Protein AF-A0A662WBW5-F1 (afdb_monomer_lite)

Foldseek 3Di:
DQDDDLVVLLVLDPFPLPCQLVDRGSSRQSVCLLVVVDPLVSRVVLVVCLVPPVSSVVSSVVRCVNSQAPWHWFDFFDRQIDTRDHDPDCVVDHDDHDDAAEAEDELPDDPVVLVVVLVCQLPDWDDDDNDTDHHQYYEYAYPVVDLQSSLVSLLVSVVSRHGYEYADPDLSNVVSNCVRCLVRQHEYDAQEPVCLVSVLVVCVVSVHAHEYEDPDPVRQVVSCVVSVVVVHHYDYHD

pLDDT: mean 91.72, std 5.4, range [60.81, 98.06]

Sequence (238 aa):
MKVKSPLEIYKLLPKTNCKECGYDTCMSFAAHIIDRTAKPEDCKPLVEAAKHDEEARRNLEKLIELTSPEIDEVVIGKELKIGGEEVLHRHELTFFNPTALFFDVSDTMDDKEIDERCSRVVEYRKFYVGRYLTLDGIAVRCTSRNPERFAEVAKKVAGYGKPMILVSLSEECMRAALKAVSDCNPLIYAATPENWRGFLDLALEFKVPVVVRSSDLNTLKSLAATFKSEGVKVVLDP

Secondary structure (DSSP, 8-state):
-----HHHHHHHS------TTSSSSHHHHHHHHHTTSS-GGG-HHHHHHTTT-HHHHHHHHHHHHHHS-SSPEEEETTTEEEE----SSTTTS---SPPP-EEEEETTS-HHHHHHHHHHHHH-EEEETTEEEE--EEEEE--S--HHHHHHHHHHHHTT-S-EEEE-S-HHHHHHHHHHHGGG-PEEEEE-TTTHHHHHHHHHHHT--EEEE-SSHHHHHHHHHHHHHTT--EEEE-

Structure (mmCIF, N/CA/C/O backbone):
data_AF-A0A662WBW5-F1
#
_entry.id   AF-A0A662WBW5-F1
#
loop_
_atom_site.group_PDB
_atom_site.id
_atom_site.type_symbol
_atom_site.label_atom_id
_atom_site.label_alt_id
_atom_site.label_comp_id
_atom_site.label_asym_id
_atom_site.label_entity_id
_atom_site.label_seq_id
_atom_site.pdbx_PDB_ins_code
_atom_site.Cartn_x
_atom_site.Cartn_y
_atom_site.Cartn_z
_atom_site.occupancy
_atom_site.B_iso_or_equiv
_atom_site.auth_seq_id
_atom_site.auth_comp_id
_atom_site.auth_asym_id
_atom_site.auth_atom_id
_atom_site.pdbx_PDB_model_num
ATOM 1 N N . MET A 1 1 ? -0.971 -0.354 18.202 1.00 60.81 1 MET A N 1
ATOM 2 C CA . MET A 1 1 ? -2.018 0.245 19.033 1.00 60.81 1 MET A CA 1
ATOM 3 C C . MET A 1 1 ? -1.410 0.646 20.352 1.00 60.81 1 MET A C 1
ATOM 5 O O . MET A 1 1 ? -0.734 -0.153 20.993 1.00 60.81 1 MET A O 1
ATOM 9 N N . LYS A 1 2 ? -1.654 1.888 20.771 1.00 66.88 2 LYS A N 1
ATOM 10 C CA . LYS A 1 2 ? -1.191 2.388 22.075 1.00 66.88 2 LYS A CA 1
ATOM 11 C C . LYS A 1 2 ? -2.035 1.830 23.231 1.00 66.88 2 LYS A C 1
ATOM 13 O O . LYS A 1 2 ? -1.614 1.891 24.381 1.00 66.88 2 LYS A O 1
ATOM 18 N N . VAL A 1 3 ? -3.212 1.277 22.921 1.00 71.50 3 VAL A N 1
ATOM 19 C CA . VAL A 1 3 ? -4.179 0.736 23.884 1.00 71.50 3 VAL A CA 1
ATOM 20 C C . VAL A 1 3 ? -4.144 -0.784 23.890 1.00 71.50 3 VAL A C 1
ATOM 22 O O . VAL A 1 3 ? -4.251 -1.416 22.845 1.00 71.50 3 VAL A O 1
ATOM 25 N N . LYS A 1 4 ? -4.055 -1.366 25.089 1.00 71.25 4 LYS A N 1
ATOM 26 C CA . LYS A 1 4 ? -4.065 -2.824 25.309 1.00 71.25 4 LYS A CA 1
ATOM 27 C C . LYS A 1 4 ? -5.326 -3.328 26.019 1.00 71.25 4 LYS A C 1
ATOM 29 O O . LYS A 1 4 ? -5.421 -4.511 26.325 1.00 71.25 4 LYS A O 1
ATOM 34 N N . SER A 1 5 ? -6.278 -2.442 26.328 1.00 84.12 5 SER A N 1
ATOM 35 C CA . SER A 1 5 ? -7.465 -2.777 27.121 1.00 84.12 5 SER A CA 1
ATOM 36 C C . SER A 1 5 ? -8.749 -2.188 26.527 1.00 84.12 5 SER A C 1
ATOM 38 O O . SER A 1 5 ? -8.819 -0.968 26.344 1.00 84.12 5 SER A O 1
ATOM 40 N N . PRO A 1 6 ? -9.805 -3.002 26.307 1.00 86.25 6 PRO A N 1
ATOM 41 C CA . PRO A 1 6 ? -11.098 -2.518 25.812 1.00 86.25 6 PRO A CA 1
ATOM 42 C C . PRO A 1 6 ? -11.706 -1.415 26.688 1.00 86.25 6 PRO A C 1
ATOM 44 O O . PRO A 1 6 ? -12.4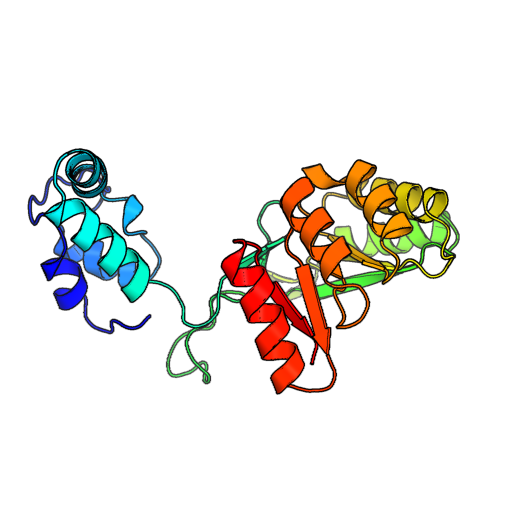36 -0.555 26.203 1.00 86.25 6 PRO A O 1
ATOM 47 N N . LEU A 1 7 ? -11.365 -1.392 27.981 1.00 88.75 7 LEU A N 1
ATOM 48 C CA . LEU A 1 7 ? -11.818 -0.374 28.930 1.00 88.75 7 LEU A CA 1
ATOM 49 C C . LEU A 1 7 ? -11.346 1.039 28.575 1.00 88.75 7 LEU A C 1
ATOM 51 O O . LEU A 1 7 ? -12.060 2.000 28.857 1.00 88.75 7 LEU A O 1
ATOM 55 N N . GLU A 1 8 ? -10.158 1.193 27.993 1.00 88.06 8 GLU A N 1
ATOM 56 C CA . GLU A 1 8 ? -9.634 2.510 27.612 1.00 88.06 8 GLU A CA 1
ATOM 57 C C . GLU A 1 8 ? -10.392 3.084 26.415 1.00 88.06 8 GLU A C 1
ATOM 59 O O . GLU A 1 8 ? -10.751 4.260 26.435 1.00 88.06 8 GLU A O 1
ATOM 64 N N . ILE A 1 9 ? -10.734 2.237 25.440 1.00 89.88 9 ILE A N 1
ATOM 65 C CA . ILE A 1 9 ? -11.605 2.601 24.315 1.00 89.88 9 ILE A CA 1
ATOM 66 C C . ILE A 1 9 ? -13.018 2.892 24.822 1.00 89.88 9 ILE A C 1
ATOM 68 O O . ILE A 1 9 ? -13.583 3.941 24.522 1.00 89.88 9 ILE A O 1
ATOM 72 N N . TYR A 1 10 ? -13.569 2.022 25.671 1.00 91.25 10 TYR A N 1
ATOM 73 C CA . TYR A 1 10 ? -14.912 2.180 26.233 1.00 91.25 10 TYR A CA 1
ATOM 74 C C . TYR A 1 10 ? -15.112 3.507 26.983 1.00 91.25 10 TYR A C 1
ATOM 76 O O . TYR A 1 10 ? -16.206 4.074 26.953 1.00 91.25 10 TYR A O 1
ATOM 84 N N . LYS A 1 11 ? -14.070 4.039 27.639 1.00 90.50 11 LYS A N 1
ATOM 85 C CA . LYS A 1 11 ? -14.131 5.344 28.321 1.00 90.50 11 LYS A CA 1
ATOM 86 C C . LYS A 1 11 ? -14.408 6.509 27.370 1.00 90.50 11 LYS A C 1
ATOM 88 O O . LYS A 1 11 ? -15.022 7.471 27.822 1.00 90.50 11 LYS A O 1
ATOM 93 N N . LEU A 1 12 ? -13.968 6.406 26.117 1.00 89.94 12 LEU A N 1
ATOM 94 C CA . LEU A 1 12 ? -14.093 7.435 25.082 1.00 89.94 12 LEU A CA 1
ATOM 95 C C . LEU A 1 12 ? -15.342 7.248 24.203 1.00 89.94 12 LEU A C 1
ATOM 97 O O . LEU A 1 12 ? -15.659 8.115 23.396 1.00 89.94 12 LEU A O 1
ATOM 101 N N . LEU A 1 13 ? -16.059 6.129 24.349 1.00 91.00 13 LEU A N 1
ATOM 102 C CA . LEU A 1 13 ? -17.307 5.883 23.631 1.00 91.00 13 LEU A CA 1
ATOM 103 C C . LEU A 1 13 ? -18.505 6.586 24.304 1.00 91.00 13 LEU A C 1
ATOM 105 O O . LEU A 1 13 ? -18.485 6.799 25.518 1.00 91.00 13 LEU A O 1
ATOM 109 N N . PRO A 1 14 ? -19.607 6.839 23.566 1.00 90.50 14 PRO A N 1
ATOM 110 C CA . PRO A 1 14 ? -20.822 7.467 24.107 1.00 90.50 14 PRO A CA 1
ATOM 111 C C . PRO A 1 14 ? -21.592 6.637 25.152 1.00 90.50 14 PRO A C 1
ATOM 113 O O . PRO A 1 14 ? -22.491 7.155 25.805 1.00 90.50 14 PRO A O 1
ATOM 116 N N . LYS A 1 15 ? -21.287 5.337 25.296 1.00 92.50 15 LYS A N 1
ATOM 117 C CA . LYS A 1 15 ? -21.931 4.395 26.244 1.00 92.50 15 LYS A CA 1
ATOM 118 C C . LYS A 1 15 ? -23.456 4.267 26.088 1.00 92.50 15 LYS A C 1
ATOM 120 O O . LYS A 1 15 ? -24.144 3.866 27.022 1.00 92.50 15 LYS A O 1
ATOM 125 N N . THR A 1 16 ? -23.984 4.552 24.899 1.00 90.75 16 THR A N 1
ATOM 126 C CA . THR A 1 16 ? -25.424 4.475 24.604 1.00 90.75 16 THR A CA 1
ATOM 127 C C . THR A 1 16 ? -25.928 3.047 24.407 1.00 90.75 16 THR A C 1
ATOM 129 O O . THR A 1 16 ? -27.119 2.802 24.562 1.00 90.75 16 THR A O 1
ATOM 132 N N . ASN A 1 17 ? -25.045 2.099 24.059 1.00 91.19 17 ASN A N 1
ATOM 133 C CA . ASN A 1 17 ? -25.402 0.721 23.689 1.00 91.19 17 ASN A CA 1
ATOM 134 C C . ASN A 1 17 ? -26.511 0.645 22.614 1.00 91.19 17 ASN A C 1
ATOM 136 O O . ASN A 1 17 ? -27.344 -0.254 22.628 1.00 91.19 17 ASN A O 1
ATOM 140 N N . CYS A 1 18 ? -26.509 1.591 21.671 1.00 91.06 18 CYS A N 1
ATOM 141 C CA . CYS A 1 18 ? -27.529 1.738 20.623 1.00 91.06 18 CYS A CA 1
ATOM 142 C C . CYS A 1 18 ? -27.558 0.611 19.573 1.00 91.06 18 CYS A C 1
ATOM 144 O O . CYS A 1 18 ? -28.530 0.496 18.835 1.00 91.06 18 CYS A O 1
ATOM 146 N N . LYS A 1 19 ? -26.491 -0.198 19.480 1.00 91.50 19 LYS A N 1
ATOM 147 C CA . LYS A 1 19 ? -26.286 -1.256 18.471 1.00 91.50 19 LYS A CA 1
ATOM 148 C C . LYS A 1 19 ? -26.201 -0.789 17.011 1.00 91.50 19 LYS A C 1
ATOM 150 O O . LYS A 1 19 ? -26.167 -1.615 16.105 1.00 91.50 19 LYS A O 1
ATOM 155 N N . GLU A 1 20 ? -26.086 0.512 16.755 1.00 90.12 20 GLU A N 1
ATOM 156 C CA . GLU A 1 20 ? -25.989 1.054 15.389 1.00 90.12 20 GLU A CA 1
ATOM 157 C C . GLU A 1 20 ? -24.699 0.669 14.647 1.00 90.12 20 GLU A C 1
ATOM 159 O O . GLU A 1 20 ? -24.664 0.707 13.416 1.00 90.12 20 GLU A O 1
ATOM 164 N N . CYS A 1 21 ? -23.660 0.278 15.392 1.00 87.19 21 CYS A N 1
ATOM 165 C CA . CYS A 1 21 ? -22.412 -0.280 14.871 1.00 87.19 21 CYS A CA 1
ATOM 166 C C . CYS A 1 21 ? -22.470 -1.803 14.633 1.00 87.19 21 CYS A C 1
ATOM 168 O O . CYS A 1 21 ? -21.468 -2.389 14.244 1.00 87.19 21 CYS A O 1
ATOM 170 N N . GLY A 1 22 ? -23.613 -2.457 14.882 1.00 89.50 22 GLY A N 1
ATOM 171 C CA . GLY A 1 22 ? -23.792 -3.903 14.689 1.00 89.50 22 GLY A CA 1
ATOM 172 C C . GLY A 1 22 ? -23.364 -4.783 15.869 1.00 89.50 22 GLY A C 1
ATOM 173 O O . GLY A 1 22 ? -23.509 -5.999 15.791 1.00 89.50 22 GLY A O 1
ATOM 174 N N . TYR A 1 23 ? -22.891 -4.191 16.970 1.00 92.44 23 TYR A N 1
ATOM 175 C CA . TYR A 1 23 ? -22.464 -4.906 18.179 1.00 92.44 23 TYR A CA 1
ATOM 176 C C . TYR A 1 23 ? -23.438 -4.702 19.343 1.00 92.44 23 TYR A C 1
ATOM 178 O O . TYR A 1 23 ? -24.040 -3.638 19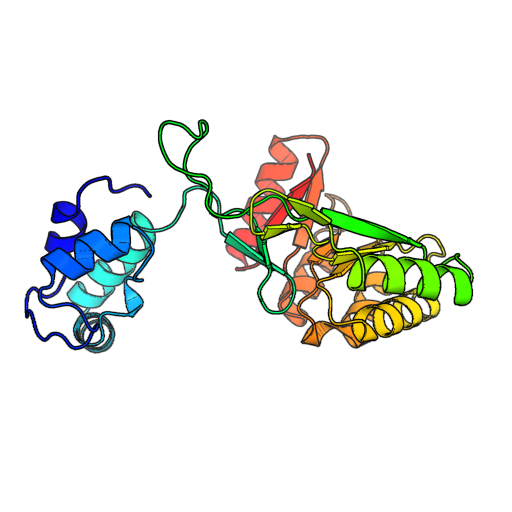.490 1.00 92.44 23 TYR A O 1
ATOM 186 N N . ASP A 1 24 ? -23.567 -5.708 20.212 1.00 91.44 24 ASP A N 1
ATOM 187 C CA . ASP A 1 24 ? -24.574 -5.722 21.281 1.00 91.44 24 ASP A CA 1
ATOM 188 C C . ASP A 1 24 ? -24.374 -4.656 22.361 1.00 91.44 24 ASP A C 1
ATOM 190 O O . ASP A 1 24 ? -25.342 -4.198 22.969 1.00 91.44 24 ASP A O 1
ATOM 194 N N . THR A 1 25 ? -23.126 -4.269 22.620 1.00 94.31 25 THR A N 1
ATOM 195 C CA . THR A 1 25 ? -22.769 -3.253 23.615 1.00 94.31 25 THR A CA 1
ATOM 196 C C . THR A 1 25 ? -21.586 -2.421 23.133 1.00 94.31 25 THR A C 1
ATOM 198 O O . THR A 1 25 ? -20.761 -2.887 22.344 1.00 94.31 25 THR A O 1
ATOM 201 N N . CYS A 1 26 ? -21.434 -1.207 23.665 1.00 91.69 26 CYS A N 1
ATOM 202 C CA . CYS A 1 26 ? -20.247 -0.383 23.431 1.00 91.69 26 CYS A CA 1
ATOM 203 C C . CYS A 1 26 ? -18.963 -1.069 23.935 1.00 91.69 26 CYS A C 1
ATOM 205 O O . CYS A 1 26 ? -17.895 -0.825 23.387 1.00 91.69 26 CYS A O 1
ATOM 207 N N . MET A 1 27 ? -19.051 -1.938 24.951 1.00 92.94 27 MET A N 1
ATOM 208 C CA . MET A 1 27 ? -17.907 -2.731 25.420 1.00 92.94 27 MET A CA 1
ATOM 209 C C . MET A 1 27 ? -17.508 -3.811 24.406 1.00 92.94 27 MET A C 1
ATOM 211 O O . MET A 1 27 ? -16.325 -3.989 24.139 1.00 92.94 27 MET A O 1
ATOM 215 N N . SER A 1 28 ? -18.485 -4.499 23.806 1.00 92.44 28 SER A N 1
ATOM 216 C CA . SER A 1 28 ? -18.231 -5.449 22.715 1.00 92.44 28 SER A CA 1
ATOM 217 C C . SER A 1 28 ? -17.596 -4.737 21.520 1.00 92.44 28 SER A C 1
ATOM 219 O O . SER A 1 28 ? -16.551 -5.170 21.046 1.00 92.44 28 SER A O 1
ATOM 221 N N . PHE A 1 29 ? -18.136 -3.585 21.113 1.00 93.31 29 PHE A N 1
ATOM 222 C CA . PHE A 1 29 ? -17.527 -2.755 20.072 1.00 93.31 29 PHE A CA 1
ATOM 223 C C . PHE A 1 29 ? -16.075 -2.364 20.401 1.00 93.31 29 PHE A C 1
ATOM 225 O O . PHE A 1 29 ? -15.204 -2.460 19.544 1.00 93.31 29 PHE A O 1
ATOM 232 N N . ALA A 1 30 ? -15.787 -1.994 21.653 1.00 91.25 30 ALA A N 1
ATOM 233 C CA . ALA A 1 30 ? -14.431 -1.667 22.091 1.00 91.25 30 ALA A CA 1
ATOM 234 C C . ALA A 1 30 ? -13.451 -2.851 21.982 1.00 91.25 30 ALA A C 1
ATOM 236 O O . ALA A 1 30 ? -12.291 -2.644 21.627 1.00 91.25 30 ALA A O 1
ATOM 237 N N . ALA A 1 31 ? -13.904 -4.078 22.254 1.00 89.94 31 ALA A N 1
ATOM 238 C CA . ALA A 1 31 ? -13.104 -5.284 22.036 1.00 89.94 31 ALA A CA 1
ATOM 239 C C . ALA A 1 31 ? -12.853 -5.527 20.537 1.00 89.94 31 ALA A C 1
ATOM 241 O O . ALA A 1 31 ? -11.715 -5.743 20.134 1.00 89.94 31 ALA A O 1
ATOM 242 N N . HIS A 1 32 ? -13.880 -5.372 19.696 1.00 89.81 32 HIS A N 1
ATOM 243 C CA . HIS A 1 32 ? -13.752 -5.532 18.244 1.00 89.81 32 HIS A CA 1
ATOM 244 C C . HIS A 1 32 ? -12.845 -4.487 17.582 1.00 89.81 32 HIS A C 1
ATOM 246 O O . HIS A 1 32 ? -12.181 -4.800 16.591 1.00 89.81 32 HIS A O 1
ATOM 252 N N . ILE A 1 33 ? -12.769 -3.275 18.143 1.00 88.12 33 ILE A N 1
ATOM 253 C CA . ILE A 1 33 ? -11.778 -2.275 17.735 1.00 88.12 33 ILE A CA 1
ATOM 254 C C . ILE A 1 33 ? -10.360 -2.789 18.005 1.00 88.12 33 ILE A C 1
ATOM 256 O O . ILE A 1 33 ? -9.525 -2.716 17.108 1.00 88.12 33 ILE A O 1
ATOM 260 N N . ILE A 1 34 ? -10.086 -3.343 19.194 1.00 85.62 34 ILE A N 1
ATOM 261 C CA . ILE A 1 34 ? -8.767 -3.918 19.537 1.00 85.62 34 ILE A CA 1
ATOM 262 C C . ILE A 1 34 ? -8.402 -5.064 18.601 1.00 85.62 34 ILE A C 1
ATOM 264 O O . ILE A 1 34 ? -7.274 -5.133 18.122 1.00 85.62 34 ILE A O 1
ATOM 268 N N . ASP A 1 35 ? -9.375 -5.909 18.275 1.00 82.94 35 ASP A N 1
ATOM 269 C CA . ASP A 1 35 ? -9.184 -7.027 17.351 1.00 82.94 35 ASP A CA 1
ATOM 270 C C . ASP A 1 35 ? -9.132 -6.587 15.872 1.00 82.94 35 ASP A C 1
ATOM 272 O O . ASP A 1 35 ? -9.033 -7.431 14.982 1.00 82.94 35 ASP A O 1
ATOM 276 N N . ARG A 1 36 ? -9.219 -5.276 15.582 1.00 77.69 36 ARG A N 1
ATOM 277 C CA . ARG A 1 36 ? -9.258 -4.670 14.233 1.00 77.69 36 ARG A CA 1
ATOM 278 C C . ARG A 1 36 ? -10.389 -5.172 13.333 1.00 77.69 36 ARG A C 1
ATOM 280 O O . ARG A 1 36 ? -10.337 -5.040 12.111 1.00 77.69 36 ARG A O 1
ATOM 287 N N . THR A 1 37 ? -11.431 -5.724 13.940 1.00 83.62 37 THR A N 1
ATOM 288 C CA . THR A 1 37 ? -12.659 -6.146 13.247 1.00 83.62 37 THR A CA 1
ATOM 289 C C . THR A 1 37 ? -13.688 -5.018 13.161 1.00 83.62 37 THR A C 1
ATOM 291 O O . THR A 1 37 ? -14.670 -5.136 12.432 1.00 83.62 37 THR A O 1
ATOM 294 N N . ALA A 1 38 ? -13.437 -3.906 13.856 1.00 86.81 38 ALA A N 1
ATOM 295 C CA . ALA A 1 38 ? -14.199 -2.668 13.790 1.00 86.81 38 ALA A CA 1
ATOM 296 C C . ALA A 1 38 ? -13.266 -1.451 13.809 1.00 86.81 38 ALA A C 1
ATOM 298 O O . ALA A 1 38 ? -12.139 -1.522 14.306 1.00 86.81 38 ALA A O 1
ATOM 299 N N . LYS A 1 39 ? -13.747 -0.319 13.304 1.00 88.19 39 LYS A N 1
ATOM 300 C CA . LYS A 1 39 ? -13.053 0.969 13.331 1.00 88.19 39 LYS A CA 1
ATOM 301 C C . LYS A 1 39 ? -13.776 1.959 14.249 1.00 88.19 39 LYS A C 1
ATOM 303 O O . LYS A 1 39 ? -14.999 1.877 14.364 1.00 88.19 39 LYS A O 1
ATOM 308 N N . PRO A 1 40 ? -13.077 2.920 14.884 1.00 88.69 40 PRO A N 1
ATOM 309 C CA . PRO A 1 40 ? -13.728 3.974 15.669 1.00 88.69 40 PRO A CA 1
ATOM 310 C C . PRO A 1 40 ? -14.848 4.702 14.910 1.00 88.69 40 PRO A C 1
ATOM 312 O O . PRO A 1 40 ? -15.881 5.033 15.495 1.00 88.69 40 PRO A O 1
ATOM 315 N N . GLU A 1 41 ? -14.673 4.888 13.602 1.00 89.50 41 GLU A N 1
ATOM 316 C CA . GLU A 1 41 ? -15.618 5.550 12.702 1.00 89.50 41 GLU A CA 1
ATOM 317 C C . GLU A 1 41 ? -16.908 4.747 12.458 1.00 89.50 41 GLU A C 1
ATOM 319 O O . GLU A 1 41 ? -17.905 5.316 12.016 1.00 89.50 41 GLU A O 1
ATOM 324 N N . ASP A 1 42 ? -16.947 3.455 12.798 1.00 91.00 42 ASP A N 1
ATOM 325 C CA . ASP A 1 42 ? -18.163 2.636 12.682 1.00 91.00 42 ASP A CA 1
ATOM 326 C C . ASP A 1 42 ? -19.209 3.001 13.759 1.00 91.00 42 ASP A C 1
ATOM 328 O O . ASP A 1 42 ? -20.379 2.611 13.681 1.00 91.00 42 ASP A O 1
ATOM 332 N N . CYS A 1 43 ? -18.824 3.781 14.777 1.00 91.88 43 CYS A N 1
ATOM 333 C CA . CYS A 1 43 ? -19.738 4.296 15.792 1.00 91.88 43 CYS A CA 1
ATOM 334 C C . CYS A 1 43 ? -20.491 5.534 15.284 1.00 91.88 43 CYS A C 1
ATOM 336 O O . CYS A 1 43 ? -20.131 6.668 15.603 1.00 91.88 43 CYS A O 1
ATOM 338 N N . LYS A 1 44 ? -21.589 5.317 14.549 1.00 91.62 44 LYS A N 1
ATOM 339 C CA . LYS A 1 44 ? -22.433 6.404 14.010 1.00 91.62 44 LYS A CA 1
ATOM 340 C C . LYS A 1 44 ? -22.807 7.478 15.044 1.00 91.62 44 LYS A C 1
ATOM 342 O O . LYS A 1 44 ? -22.621 8.650 14.732 1.00 91.62 44 LYS A O 1
ATOM 347 N N . PRO A 1 45 ? -23.231 7.149 16.284 1.00 89.94 45 PRO A N 1
ATOM 348 C CA . PRO A 1 45 ? -23.568 8.183 17.263 1.00 89.94 45 PRO A CA 1
ATOM 349 C C . PRO A 1 45 ? -22.378 9.051 17.673 1.00 89.94 45 PRO A C 1
ATOM 351 O O . PRO A 1 45 ? -22.555 10.238 17.919 1.00 89.94 45 PRO A O 1
ATOM 354 N N . LEU A 1 46 ? -21.172 8.478 17.751 1.00 88.31 46 LEU A N 1
ATOM 355 C CA . LEU A 1 46 ? -19.964 9.231 18.084 1.00 88.31 46 LEU A CA 1
ATOM 356 C C . LEU A 1 46 ? -19.556 10.147 16.926 1.00 88.31 46 LEU A C 1
ATOM 358 O O . LEU A 1 46 ? -19.200 11.297 17.159 1.00 88.31 46 LEU A O 1
ATOM 362 N N . VAL A 1 47 ? -19.642 9.653 15.689 1.00 89.81 47 VAL A N 1
ATOM 363 C CA . VAL A 1 47 ? -19.329 10.428 14.479 1.00 89.81 47 VAL A CA 1
ATOM 364 C C . VAL A 1 47 ? -20.315 11.578 14.281 1.00 89.81 47 VAL A C 1
ATOM 366 O O . VAL A 1 47 ? -19.901 12.691 13.970 1.00 89.81 47 VAL A O 1
ATOM 369 N N . GLU A 1 48 ? -21.610 11.346 14.493 1.00 89.12 48 GLU A N 1
ATOM 370 C CA . GLU A 1 48 ? -22.611 12.412 14.416 1.00 89.12 48 GLU A CA 1
ATOM 371 C C . GLU A 1 48 ? -22.465 13.413 15.567 1.00 89.12 48 GLU A C 1
ATOM 373 O O . GLU A 1 48 ? -22.505 14.620 15.330 1.00 89.12 48 GLU A O 1
ATOM 378 N N . ALA A 1 49 ? -22.211 12.949 16.796 1.00 88.44 49 ALA A N 1
ATOM 379 C CA . ALA A 1 49 ? -21.936 13.840 17.922 1.00 88.44 49 ALA A CA 1
ATOM 380 C C . ALA A 1 49 ? -20.692 14.704 17.670 1.00 88.44 49 ALA A C 1
ATOM 382 O O . ALA A 1 49 ? -20.727 15.902 17.930 1.00 88.44 49 ALA A O 1
ATOM 383 N N . ALA A 1 50 ? -19.633 14.150 17.073 1.00 88.56 50 ALA A N 1
ATOM 384 C CA . ALA A 1 50 ? -18.408 14.879 16.742 1.00 88.56 50 ALA A CA 1
ATOM 385 C C . ALA A 1 50 ? -18.610 16.063 15.772 1.00 88.56 50 ALA A C 1
ATOM 387 O O . ALA A 1 50 ? -17.744 16.932 15.695 1.00 88.56 50 ALA A O 1
ATOM 388 N N . LYS A 1 51 ? -19.736 16.138 15.045 1.00 88.50 51 LYS A N 1
ATOM 389 C CA . LYS A 1 51 ? -20.066 17.292 14.185 1.00 88.50 51 LYS A CA 1
ATOM 390 C C . LYS A 1 51 ? -20.588 18.500 14.964 1.00 88.50 51 LYS A C 1
ATOM 392 O O . LYS A 1 51 ? -20.533 19.617 14.452 1.00 88.50 51 LYS A O 1
ATOM 397 N N . HIS A 1 52 ? -21.139 18.277 16.155 1.00 88.44 52 HIS A N 1
ATOM 398 C CA . HIS A 1 52 ? -21.857 19.295 16.928 1.00 88.44 52 HIS A CA 1
ATOM 399 C C . HIS A 1 52 ? -21.304 19.487 18.346 1.00 88.44 52 HIS A C 1
ATOM 401 O O . HIS A 1 52 ? -21.561 20.522 18.956 1.00 88.44 52 HIS A O 1
ATOM 407 N N . ASP A 1 53 ? -20.543 18.518 18.854 1.00 89.75 53 ASP A N 1
ATOM 408 C CA . ASP A 1 53 ? -19.941 18.503 20.181 1.00 89.75 53 ASP A CA 1
ATOM 409 C C . ASP A 1 53 ? -18.416 18.338 20.085 1.00 89.75 53 ASP A C 1
ATOM 411 O O . ASP A 1 53 ? -17.882 17.352 19.565 1.00 89.75 53 ASP A O 1
ATOM 415 N N . GLU A 1 54 ? -17.716 19.328 20.629 1.00 88.00 54 GLU A N 1
ATOM 416 C CA . GLU A 1 54 ? -16.260 19.405 20.657 1.00 88.00 54 GLU A CA 1
ATOM 417 C C . GLU A 1 54 ? -15.634 18.303 21.531 1.00 88.00 54 GLU A C 1
ATOM 419 O O . GLU A 1 54 ? -14.543 17.808 21.231 1.00 88.00 54 GLU A O 1
ATOM 424 N N . GLU A 1 55 ? -16.323 17.863 22.590 1.00 87.50 55 GLU A N 1
ATOM 425 C CA . GLU A 1 55 ? -15.854 16.763 23.436 1.00 87.50 55 GLU A CA 1
ATOM 426 C C . GLU A 1 55 ? -15.923 15.430 22.682 1.00 87.50 55 GLU A C 1
ATOM 428 O O . GLU A 1 55 ? -14.958 14.659 22.682 1.00 87.50 55 GLU A O 1
ATOM 433 N N . ALA A 1 56 ? -17.025 15.184 21.972 1.00 86.12 56 ALA A N 1
ATOM 434 C CA . ALA A 1 56 ? -17.184 14.008 21.123 1.00 86.12 56 ALA A CA 1
ATOM 435 C C . ALA A 1 56 ? -16.147 13.977 19.990 1.00 86.12 56 ALA A C 1
ATOM 437 O O . ALA A 1 56 ? -15.552 12.925 19.735 1.00 86.12 56 ALA A O 1
ATOM 438 N N . ARG A 1 57 ? -15.861 15.129 19.367 1.00 87.81 57 ARG A N 1
ATOM 439 C CA . ARG A 1 57 ? -14.809 15.266 18.348 1.00 87.81 57 ARG A CA 1
ATOM 440 C C . ARG A 1 57 ? -13.441 14.885 18.902 1.00 87.81 57 ARG A C 1
ATOM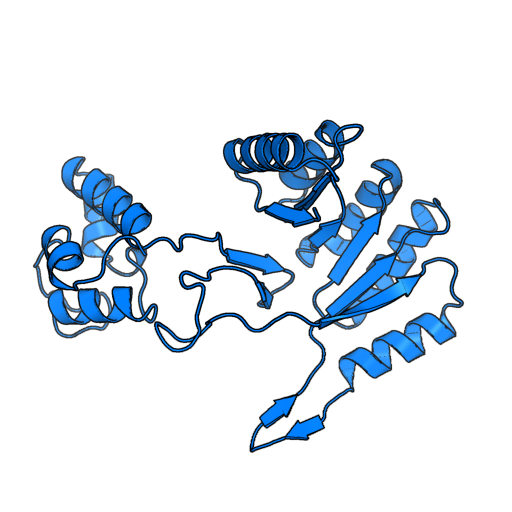 442 O O . ARG A 1 57 ? -12.752 14.045 18.326 1.00 87.81 57 ARG A O 1
ATOM 449 N N . ARG A 1 58 ? -13.079 15.427 20.067 1.00 89.44 58 ARG A N 1
ATOM 450 C CA . ARG A 1 58 ? -11.811 15.112 20.736 1.00 89.44 58 ARG A CA 1
ATOM 451 C C . ARG A 1 58 ? -11.715 13.637 21.131 1.00 89.44 58 ARG A C 1
ATOM 453 O O . ARG A 1 58 ? -10.641 13.046 21.027 1.00 89.44 58 ARG A O 1
ATOM 460 N N . ASN A 1 59 ? -12.814 13.036 21.585 1.00 88.44 59 ASN A N 1
ATOM 461 C CA . ASN A 1 59 ? -12.858 11.616 21.929 1.00 88.44 59 ASN A CA 1
ATOM 462 C C . ASN A 1 59 ? -12.673 10.726 20.695 1.00 88.44 59 ASN A C 1
ATOM 464 O O . ASN A 1 59 ? -11.923 9.754 20.771 1.00 88.44 59 ASN A O 1
ATOM 468 N N . LEU A 1 60 ? -13.290 11.077 19.563 1.00 87.69 60 LEU A N 1
ATOM 469 C CA . LEU A 1 60 ? -13.119 10.373 18.292 1.00 87.69 60 LEU A CA 1
ATOM 470 C C . LEU A 1 60 ? -11.676 10.473 17.779 1.00 87.69 60 LEU A C 1
ATOM 472 O O . LEU A 1 60 ? -11.073 9.452 17.461 1.00 87.69 60 LEU A O 1
ATOM 476 N N . GLU A 1 61 ? -11.088 11.669 17.769 1.00 87.56 61 GLU A N 1
ATOM 477 C CA . GLU A 1 61 ? -9.689 11.876 17.364 1.00 87.56 61 GLU A CA 1
ATOM 478 C C . GLU A 1 61 ? -8.722 11.087 18.245 1.00 87.56 61 GLU A C 1
ATOM 480 O O . GLU A 1 61 ? -7.830 10.397 17.750 1.00 87.56 61 GLU A O 1
ATOM 485 N N . LYS A 1 62 ? -8.937 11.129 19.563 1.00 87.19 62 LYS A N 1
ATOM 486 C CA . LYS A 1 62 ? -8.124 10.383 20.520 1.00 87.19 62 LYS A CA 1
ATOM 487 C C . LYS A 1 62 ? -8.284 8.877 20.349 1.00 87.19 62 LYS A C 1
ATOM 489 O O . LYS A 1 62 ? -7.300 8.157 20.479 1.00 87.19 62 LYS A O 1
ATOM 494 N N . LEU A 1 63 ? -9.492 8.395 20.058 1.00 86.56 63 LEU A N 1
ATOM 495 C CA . LEU A 1 63 ? -9.722 6.991 19.730 1.00 86.56 63 LEU A CA 1
ATOM 496 C C . LEU A 1 63 ? -8.914 6.596 18.503 1.00 86.56 63 LEU A C 1
ATOM 498 O O . LEU A 1 63 ? -8.120 5.672 18.610 1.00 86.56 63 LEU A O 1
ATOM 502 N N . ILE A 1 64 ? -9.043 7.335 17.402 1.00 85.38 64 ILE A N 1
ATOM 503 C CA . ILE A 1 64 ? -8.311 7.069 16.159 1.00 85.38 64 ILE A CA 1
ATOM 504 C C . ILE A 1 64 ? -6.802 7.043 16.416 1.00 85.38 64 ILE A C 1
ATOM 506 O O . ILE A 1 64 ? -6.128 6.108 15.987 1.00 85.38 64 ILE A O 1
ATOM 510 N N . GLU A 1 65 ? -6.262 8.006 17.163 1.00 83.88 65 GLU A N 1
ATOM 511 C CA . GLU A 1 65 ? -4.832 8.062 17.487 1.00 83.88 65 GLU A CA 1
ATOM 512 C C . GLU A 1 65 ? -4.368 6.857 18.320 1.00 83.88 65 GLU A C 1
ATOM 514 O O . GLU A 1 65 ? -3.305 6.282 18.079 1.00 83.88 65 GLU A O 1
ATOM 519 N N . LEU A 1 66 ? -5.164 6.460 19.311 1.00 83.25 66 LEU A N 1
ATOM 520 C CA . LEU A 1 66 ? -4.863 5.346 20.204 1.00 83.25 66 LEU A CA 1
ATOM 521 C C . LEU A 1 66 ? -4.969 3.987 19.505 1.00 83.25 66 LEU A C 1
ATOM 523 O O . LEU A 1 66 ? -4.203 3.064 19.812 1.00 83.25 66 LEU A O 1
ATOM 527 N N . THR A 1 67 ? -5.922 3.873 18.582 1.00 80.56 67 THR A N 1
ATOM 528 C CA . THR A 1 67 ? -6.212 2.650 17.834 1.00 80.56 67 THR A CA 1
ATOM 529 C C . THR A 1 67 ? -5.384 2.527 16.560 1.00 80.56 67 THR A C 1
ATOM 531 O O . THR A 1 67 ? -5.343 1.456 15.964 1.00 80.56 67 THR A O 1
ATOM 534 N N . SER A 1 68 ? -4.718 3.601 16.135 1.00 78.81 68 SER A N 1
ATOM 535 C CA . SER A 1 68 ? -3.839 3.561 14.972 1.00 78.81 68 SER A CA 1
ATOM 536 C C . SER A 1 68 ? -2.654 2.610 15.211 1.00 78.81 68 SER A C 1
ATOM 538 O O . SER A 1 68 ? -2.127 2.534 16.332 1.00 78.81 68 SER A O 1
ATOM 540 N N . PRO A 1 69 ? -2.231 1.863 14.175 1.00 75.75 69 PRO A N 1
ATOM 541 C CA . PRO A 1 69 ? -1.022 1.049 14.240 1.00 75.75 69 PRO A CA 1
ATOM 542 C C . PRO A 1 69 ? 0.221 1.920 14.463 1.00 75.75 69 PRO A C 1
ATOM 544 O O . PRO A 1 69 ? 0.213 3.113 14.163 1.00 75.75 69 PRO A O 1
ATOM 547 N N . GLU A 1 70 ? 1.306 1.324 14.971 1.00 80.12 70 GLU A N 1
ATOM 548 C CA . GLU A 1 70 ? 2.585 2.049 15.069 1.00 80.12 70 GLU A CA 1
ATOM 549 C C . GLU A 1 70 ? 3.201 2.296 13.690 1.00 80.12 70 GLU A C 1
ATOM 551 O O . GLU A 1 70 ? 3.766 3.360 13.437 1.00 80.12 70 GLU A O 1
ATOM 556 N N . ILE A 1 71 ? 3.056 1.321 12.792 1.00 86.00 71 ILE A N 1
ATOM 557 C CA . ILE A 1 71 ? 3.458 1.428 11.394 1.00 86.00 71 ILE A CA 1
ATOM 558 C C . ILE A 1 71 ? 2.218 1.737 10.562 1.00 86.00 71 ILE A C 1
ATOM 560 O O . ILE A 1 71 ? 1.242 0.993 10.601 1.00 86.00 71 ILE A O 1
ATOM 564 N N . ASP A 1 72 ? 2.263 2.812 9.777 1.00 87.56 72 ASP A N 1
ATOM 565 C CA . ASP A 1 72 ? 1.157 3.174 8.891 1.00 87.56 72 ASP A CA 1
ATOM 566 C C . ASP A 1 72 ? 0.844 2.043 7.889 1.00 87.56 72 ASP A C 1
ATOM 568 O O . ASP A 1 72 ? 1.740 1.388 7.353 1.00 87.56 72 ASP A O 1
ATOM 572 N N . GLU A 1 73 ? -0.445 1.816 7.627 1.00 90.69 73 GLU A N 1
ATOM 573 C CA . GLU A 1 73 ? -0.897 0.946 6.537 1.00 90.69 73 GLU A CA 1
ATOM 574 C C . GLU A 1 73 ? -0.893 1.726 5.212 1.00 90.69 73 GLU A C 1
ATOM 576 O O . GLU A 1 73 ? -1.375 2.865 5.139 1.00 90.69 73 GLU A O 1
ATOM 581 N N . VAL A 1 74 ? -0.363 1.103 4.158 1.00 94.50 74 VAL A N 1
ATOM 582 C CA . VAL A 1 74 ? -0.326 1.641 2.793 1.00 94.50 74 VAL A CA 1
ATOM 583 C C . VAL A 1 74 ? -1.095 0.703 1.869 1.00 94.50 74 VAL A C 1
ATOM 585 O O . VAL A 1 74 ? -0.864 -0.505 1.870 1.00 94.50 74 VAL A O 1
ATOM 588 N N . VAL A 1 75 ? -2.004 1.269 1.074 1.00 94.56 75 VAL A N 1
ATOM 589 C CA . VAL A 1 75 ? -2.810 0.530 0.094 1.00 94.56 75 VAL A CA 1
ATOM 590 C C . VAL A 1 75 ? -2.241 0.753 -1.301 1.00 94.56 75 VAL A C 1
ATOM 592 O O . VAL A 1 75 ? -2.098 1.896 -1.733 1.00 94.56 75 VAL A O 1
ATOM 595 N N . ILE A 1 76 ? -1.957 -0.335 -2.008 1.00 95.00 76 ILE A N 1
ATOM 596 C CA . ILE A 1 76 ? -1.467 -0.357 -3.387 1.00 95.00 76 ILE A CA 1
ATOM 597 C C . ILE A 1 76 ? -2.521 -1.056 -4.245 1.00 95.00 76 ILE A C 1
ATOM 599 O O . ILE A 1 76 ? -3.017 -2.131 -3.899 1.00 95.00 76 ILE A O 1
ATOM 603 N N . GLY A 1 77 ? -2.881 -0.481 -5.386 1.00 91.75 77 GLY A N 1
ATOM 604 C CA . GLY A 1 77 ? -3.967 -1.035 -6.184 1.00 91.75 77 GLY A CA 1
ATOM 605 C C . GLY A 1 77 ? -5.319 -0.903 -5.488 1.00 91.75 77 GLY A C 1
ATOM 606 O O . GLY A 1 77 ? -5.573 0.049 -4.747 1.00 91.75 77 GLY A O 1
ATOM 607 N N . LYS A 1 78 ? -6.192 -1.885 -5.740 1.00 84.19 78 LYS A N 1
ATOM 608 C CA . LYS A 1 78 ? -7.554 -1.918 -5.189 1.00 84.19 78 LYS A CA 1
ATOM 609 C C . LYS A 1 78 ? -7.597 -2.342 -3.720 1.00 84.19 78 LYS A C 1
ATOM 611 O O . LYS A 1 78 ? -8.358 -1.769 -2.952 1.00 84.19 78 LYS A O 1
ATOM 616 N N . GLU A 1 79 ? -6.815 -3.357 -3.345 1.00 85.94 79 GLU A N 1
ATOM 617 C CA . GLU A 1 79 ? -6.988 -4.045 -2.054 1.00 85.94 79 GLU A CA 1
ATOM 618 C C . GLU A 1 79 ? -5.678 -4.471 -1.376 1.00 85.94 79 GLU A C 1
ATOM 620 O O . GLU A 1 79 ? -5.711 -4.894 -0.221 1.00 85.94 79 GLU A O 1
ATOM 625 N N . LEU A 1 80 ? -4.523 -4.377 -2.050 1.00 93.88 80 LEU A N 1
ATOM 626 C CA . LEU A 1 80 ? -3.270 -4.860 -1.474 1.00 93.88 80 LEU A CA 1
ATOM 627 C C . LEU A 1 80 ? -2.799 -3.898 -0.385 1.00 93.88 80 LEU A C 1
ATOM 629 O O . LEU A 1 80 ? -2.519 -2.731 -0.651 1.00 93.88 80 LEU A O 1
ATOM 633 N N . LYS A 1 81 ? -2.690 -4.409 0.837 1.00 94.06 81 LYS A N 1
ATOM 634 C CA . LYS A 1 81 ? -2.261 -3.660 2.016 1.00 94.06 81 LYS A CA 1
ATOM 635 C C . LYS A 1 81 ? -0.888 -4.125 2.458 1.00 94.06 81 LYS A C 1
ATOM 637 O O . LYS A 1 81 ? -0.644 -5.323 2.568 1.00 94.06 81 LYS A O 1
ATOM 642 N N . ILE A 1 82 ? -0.014 -3.170 2.738 1.00 94.56 82 ILE A N 1
ATOM 643 C CA . ILE A 1 82 ? 1.298 -3.401 3.344 1.00 94.56 82 ILE A CA 1
ATOM 644 C C . ILE A 1 82 ? 1.455 -2.516 4.582 1.00 94.56 82 ILE A C 1
ATOM 646 O O . ILE A 1 82 ? 0.779 -1.494 4.719 1.00 94.56 82 ILE A O 1
ATOM 650 N N . GLY A 1 83 ? 2.363 -2.888 5.482 1.00 91.31 83 GLY A N 1
ATOM 651 C CA . GLY A 1 83 ? 2.533 -2.182 6.753 1.00 91.31 83 GLY A CA 1
ATOM 652 C C . GLY A 1 83 ? 1.390 -2.481 7.722 1.00 91.31 83 GLY A C 1
ATOM 653 O O . GLY A 1 83 ? 0.822 -3.569 7.692 1.00 91.31 83 GLY A O 1
ATOM 654 N N . GLY A 1 84 ? 1.057 -1.542 8.608 1.00 88.12 84 GLY A N 1
ATOM 655 C CA . GLY A 1 84 ? 0.007 -1.756 9.611 1.00 88.12 84 GLY A CA 1
ATOM 656 C C . GLY A 1 84 ? 0.403 -2.679 10.771 1.00 88.12 84 GLY A C 1
ATOM 657 O O . GLY A 1 84 ? -0.464 -3.072 11.553 1.00 88.12 84 GLY A O 1
ATOM 658 N N . GLU A 1 85 ? 1.680 -3.041 10.897 1.00 86.06 85 GLU A N 1
ATOM 659 C CA . GLU A 1 85 ? 2.178 -3.929 11.952 1.00 86.06 85 GLU A CA 1
ATOM 660 C C . GLU A 1 85 ? 2.435 -3.179 13.271 1.00 86.06 85 GLU A C 1
ATOM 662 O O . GLU A 1 85 ? 2.632 -1.962 13.296 1.00 86.06 85 GLU A O 1
ATOM 667 N N . GLU A 1 86 ? 2.407 -3.913 14.386 1.00 80.31 86 GLU A N 1
ATOM 668 C CA . GLU A 1 86 ? 2.537 -3.335 15.739 1.00 80.31 86 GLU A CA 1
ATOM 669 C C . GLU A 1 86 ? 3.579 -4.012 16.618 1.00 80.31 86 GLU A C 1
ATOM 671 O O . GLU A 1 86 ? 4.001 -3.447 17.622 1.00 80.31 86 GLU A O 1
ATOM 676 N N . VAL A 1 87 ? 3.953 -5.241 16.273 1.00 82.00 87 VAL A N 1
ATOM 677 C CA . VAL A 1 87 ? 4.837 -6.073 17.082 1.00 82.00 87 VAL A CA 1
ATOM 678 C C . VAL A 1 87 ? 6.069 -6.446 16.283 1.00 82.00 87 VAL A C 1
ATOM 680 O O . VAL A 1 87 ? 6.012 -6.655 15.073 1.00 82.00 87 VAL A O 1
ATOM 683 N N . LEU A 1 88 ? 7.194 -6.580 16.980 1.00 84.56 88 LEU A N 1
ATOM 684 C CA . LEU A 1 88 ? 8.425 -7.105 16.391 1.00 84.56 88 LEU A CA 1
ATOM 685 C C . LEU A 1 88 ? 8.378 -8.632 16.272 1.00 84.56 88 LEU A C 1
ATOM 687 O O . LEU A 1 88 ? 8.989 -9.216 15.374 1.00 84.56 88 LEU A O 1
ATOM 691 N N . HIS A 1 89 ? 7.649 -9.294 17.173 1.00 86.12 89 HIS A N 1
ATOM 692 C CA . HIS A 1 89 ? 7.616 -10.745 17.259 1.00 86.12 89 HIS A CA 1
ATOM 693 C C . HIS A 1 89 ? 6.201 -11.309 17.122 1.00 86.12 89 HIS A C 1
ATOM 695 O O . HIS A 1 89 ? 5.298 -10.998 17.892 1.00 86.12 89 HIS A O 1
ATOM 701 N N . ARG A 1 90 ? 6.047 -12.266 16.200 1.00 86.25 90 ARG A N 1
ATOM 702 C CA . ARG A 1 90 ? 4.765 -12.917 15.870 1.00 86.25 90 ARG A CA 1
ATOM 703 C C . ARG A 1 90 ? 4.081 -13.700 17.001 1.00 86.25 90 ARG A C 1
ATOM 705 O O . ARG A 1 90 ? 2.984 -14.209 16.804 1.00 86.25 90 ARG A O 1
ATOM 712 N N . HIS A 1 91 ? 4.778 -13.944 18.111 1.00 85.69 91 HIS A N 1
ATOM 713 C CA . HIS A 1 91 ? 4.218 -14.663 19.258 1.00 85.69 91 HIS A CA 1
ATOM 714 C C . HIS A 1 91 ? 3.530 -13.714 20.246 1.00 85.69 91 HIS A C 1
ATOM 716 O O . HIS A 1 91 ? 2.726 -14.171 21.050 1.00 85.69 91 HIS A O 1
ATOM 722 N N . GLU A 1 92 ? 3.837 -12.415 20.180 1.00 80.81 92 GLU A N 1
ATOM 723 C CA . GLU A 1 92 ? 3.155 -11.378 20.956 1.00 80.81 92 GLU A CA 1
ATOM 724 C C . GLU A 1 92 ? 1.794 -11.058 20.335 1.00 80.81 92 GLU A C 1
ATOM 726 O O . GLU A 1 92 ? 0.785 -10.989 21.031 1.00 80.81 92 GLU A O 1
ATOM 731 N N . LEU A 1 93 ? 1.770 -10.906 19.009 1.00 79.38 93 LEU A N 1
ATOM 732 C CA . LEU A 1 93 ? 0.570 -10.697 18.208 1.00 79.38 93 LEU A CA 1
ATOM 733 C C . LEU A 1 93 ? 0.809 -11.241 16.795 1.00 79.38 93 LEU A C 1
ATOM 735 O O . LEU A 1 93 ? 1.943 -11.317 16.324 1.00 79.38 93 LEU A O 1
ATOM 739 N N . THR A 1 94 ? -0.259 -11.648 16.115 1.00 81.62 94 THR A N 1
ATOM 740 C CA . THR A 1 94 ? -0.157 -12.122 14.729 1.00 81.62 94 THR A CA 1
ATOM 741 C C . THR A 1 94 ? 0.150 -10.953 13.794 1.00 81.62 94 THR A C 1
ATOM 743 O O . THR A 1 94 ? -0.436 -9.887 13.946 1.00 81.62 94 THR A O 1
ATOM 746 N N . PHE A 1 95 ? 1.039 -11.164 12.818 1.00 86.31 95 PHE A N 1
ATOM 747 C CA . PHE A 1 95 ? 1.228 -10.204 11.728 1.00 86.31 95 PHE A CA 1
ATOM 748 C C . PHE A 1 95 ? -0.001 -10.195 10.824 1.00 86.31 95 PHE A C 1
ATOM 750 O O . PHE A 1 95 ? -0.496 -11.260 10.443 1.00 86.31 95 PHE A O 1
ATOM 757 N N . PHE A 1 96 ? -0.495 -9.009 10.496 1.00 84.31 96 PHE A N 1
ATOM 758 C CA . PHE A 1 96 ? -1.785 -8.852 9.832 1.00 84.31 96 PHE A CA 1
ATOM 759 C C . PHE A 1 96 ? -1.652 -8.847 8.314 1.00 84.31 96 PHE A C 1
ATOM 761 O O . PHE A 1 96 ? -2.423 -9.524 7.631 1.00 84.31 96 PHE A O 1
ATOM 768 N N . ASN A 1 97 ? -0.672 -8.113 7.791 1.00 90.19 97 ASN A N 1
ATOM 769 C CA . ASN A 1 97 ? -0.508 -7.900 6.362 1.00 90.19 97 ASN A CA 1
ATOM 770 C C . ASN A 1 97 ? 0.702 -8.714 5.865 1.00 90.19 97 ASN A C 1
ATOM 772 O O . ASN A 1 97 ? 1.845 -8.407 6.211 1.00 90.19 97 ASN A O 1
ATOM 776 N N . PRO A 1 98 ? 0.490 -9.785 5.074 1.00 90.56 98 PRO A N 1
ATOM 777 C CA . PRO A 1 98 ? 1.588 -10.596 4.562 1.00 90.56 98 PRO A CA 1
ATOM 778 C C . PRO A 1 98 ? 2.483 -9.784 3.618 1.00 90.56 98 PRO A C 1
ATOM 780 O O . PRO A 1 98 ? 2.051 -8.821 2.988 1.00 90.56 98 PRO A O 1
ATOM 783 N N . THR A 1 99 ? 3.745 -10.197 3.489 1.00 93.44 99 THR A N 1
ATOM 784 C CA . THR A 1 99 ? 4.688 -9.560 2.564 1.00 93.44 99 THR A CA 1
ATOM 785 C C . THR A 1 99 ? 4.185 -9.658 1.129 1.00 93.44 99 THR A C 1
ATOM 787 O O . THR A 1 99 ? 4.014 -10.761 0.613 1.00 93.44 99 THR A O 1
ATOM 790 N N . ALA A 1 100 ? 4.013 -8.506 0.483 1.00 94.75 100 ALA A N 1
ATOM 791 C CA . ALA A 1 100 ? 3.624 -8.445 -0.914 1.00 94.75 100 ALA A CA 1
ATOM 792 C C . ALA A 1 100 ? 4.790 -8.818 -1.841 1.00 94.75 100 ALA A C 1
ATOM 794 O O . ALA A 1 100 ? 5.888 -8.264 -1.740 1.00 94.75 100 ALA A O 1
ATOM 795 N N . LEU A 1 101 ? 4.542 -9.737 -2.769 1.00 95.12 101 LEU A N 1
ATOM 796 C CA . LEU A 1 101 ? 5.510 -10.225 -3.742 1.00 95.12 101 LEU A CA 1
ATOM 797 C C . LEU A 1 101 ? 5.237 -9.617 -5.118 1.00 95.12 101 LEU A C 1
ATOM 799 O O . LEU A 1 101 ? 4.231 -9.916 -5.767 1.00 95.12 101 LEU A O 1
ATOM 803 N N . PHE A 1 102 ? 6.182 -8.796 -5.572 1.00 95.25 102 PHE A N 1
ATOM 804 C CA . PHE A 1 102 ? 6.166 -8.171 -6.889 1.00 95.25 102 PHE A CA 1
ATOM 805 C C . PHE A 1 102 ? 7.247 -8.768 -7.784 1.00 95.25 102 PHE A C 1
ATOM 807 O O . PHE A 1 102 ? 8.372 -8.995 -7.338 1.00 95.25 102 PHE A O 1
ATOM 814 N N . PHE A 1 103 ? 6.914 -8.990 -9.054 1.00 94.81 103 PHE A N 1
ATOM 815 C CA . PHE A 1 103 ? 7.877 -9.426 -10.064 1.00 94.81 103 PHE A CA 1
ATOM 816 C C . PHE A 1 103 ? 8.216 -8.283 -11.019 1.00 94.81 103 PHE A C 1
ATOM 818 O O . PHE A 1 103 ? 7.321 -7.542 -11.425 1.00 94.81 103 PHE A O 1
ATOM 825 N N . ASP A 1 104 ? 9.488 -8.123 -11.380 1.00 94.19 104 ASP A N 1
ATOM 826 C CA . ASP A 1 104 ? 9.929 -7.004 -12.204 1.00 94.19 104 ASP A CA 1
ATOM 827 C C . ASP A 1 104 ? 9.795 -7.268 -13.710 1.00 94.19 104 ASP A C 1
ATOM 829 O O . ASP A 1 104 ? 10.080 -8.349 -14.239 1.00 94.19 104 ASP A O 1
ATOM 833 N N . VAL A 1 105 ? 9.399 -6.217 -14.416 1.00 95.75 105 VAL A N 1
ATOM 834 C CA . VAL A 1 105 ? 9.360 -6.141 -15.872 1.00 95.75 105 VAL A CA 1
ATOM 835 C C . VAL A 1 105 ? 10.034 -4.843 -16.284 1.00 95.75 105 VAL A C 1
ATOM 837 O O . VAL A 1 105 ? 9.786 -3.791 -15.703 1.00 95.75 105 VAL A O 1
ATOM 840 N N . SER A 1 106 ? 10.924 -4.913 -17.265 1.00 95.38 106 SER A N 1
ATOM 841 C CA . SER A 1 106 ? 11.658 -3.757 -17.767 1.00 95.38 106 SER A CA 1
ATOM 842 C C . SER A 1 106 ? 11.030 -3.242 -19.062 1.00 95.38 106 SER A C 1
ATOM 844 O O . SER A 1 106 ? 10.597 -4.022 -19.904 1.00 95.38 106 SER A O 1
ATOM 846 N N . ASP A 1 107 ? 10.990 -1.925 -19.236 1.00 92.00 107 ASP A N 1
ATOM 847 C CA . ASP A 1 107 ? 10.428 -1.259 -20.420 1.00 92.00 107 ASP A CA 1
ATOM 848 C C . ASP A 1 107 ? 11.239 -1.460 -21.717 1.00 92.00 107 ASP A C 1
ATOM 850 O O . ASP A 1 107 ? 10.729 -1.241 -22.817 1.00 92.00 107 ASP A O 1
ATOM 854 N N . THR A 1 108 ? 12.492 -1.896 -21.585 1.00 93.69 108 THR A N 1
ATOM 855 C CA . THR A 1 108 ? 13.394 -2.288 -22.683 1.00 93.69 108 THR A CA 1
ATOM 856 C C . THR A 1 108 ? 13.170 -3.708 -23.186 1.00 93.69 108 THR A C 1
ATOM 858 O O . THR A 1 108 ? 13.783 -4.103 -24.173 1.00 93.69 108 THR A O 1
ATOM 861 N N . MET A 1 109 ? 12.329 -4.487 -22.508 1.00 92.56 109 MET A N 1
ATOM 862 C CA . MET A 1 109 ? 12.027 -5.856 -22.906 1.00 92.56 109 MET A CA 1
ATOM 863 C C . MET A 1 109 ? 11.078 -5.870 -24.098 1.00 92.56 109 MET A C 1
ATOM 865 O O . MET A 1 109 ? 10.263 -4.957 -24.279 1.00 92.56 109 MET A O 1
ATOM 869 N N . ASP A 1 110 ? 11.159 -6.945 -24.875 1.00 93.50 110 ASP A N 1
ATOM 870 C CA . ASP A 1 110 ? 10.231 -7.173 -25.971 1.00 93.50 110 ASP A CA 1
ATOM 871 C C . ASP A 1 110 ? 8.812 -7.366 -25.437 1.00 93.50 110 ASP A C 1
ATOM 873 O O . ASP A 1 110 ? 8.581 -8.030 -24.423 1.00 93.50 110 ASP A O 1
ATOM 877 N N . ASP A 1 111 ? 7.832 -6.849 -26.175 1.00 91.75 111 ASP A N 1
ATOM 878 C CA . ASP A 1 111 ? 6.423 -6.895 -25.780 1.00 91.75 111 ASP A CA 1
ATOM 879 C C . ASP A 1 111 ? 5.910 -8.315 -25.520 1.00 91.75 111 ASP A C 1
ATOM 881 O O . ASP A 1 111 ? 5.062 -8.501 -24.646 1.00 91.75 111 ASP A O 1
ATOM 885 N N . LYS A 1 112 ? 6.445 -9.308 -26.240 1.00 93.56 112 LYS A N 1
ATOM 886 C CA . LYS A 1 112 ? 6.125 -10.726 -26.036 1.00 93.56 112 LYS A CA 1
ATOM 887 C C . LYS A 1 112 ? 6.638 -11.239 -24.693 1.00 93.56 112 LYS A C 1
ATOM 889 O O . LYS A 1 112 ? 5.905 -11.919 -23.988 1.00 93.56 112 LYS A O 1
ATOM 894 N N . GLU A 1 113 ? 7.867 -10.886 -24.318 1.00 93.88 113 GLU A N 1
ATOM 895 C CA . GLU A 1 113 ? 8.439 -11.309 -23.036 1.00 93.88 113 GLU A CA 1
ATOM 896 C C . GLU A 1 113 ? 7.722 -10.625 -21.865 1.00 93.88 113 GLU A C 1
ATOM 898 O O . GLU A 1 113 ? 7.467 -11.251 -20.833 1.00 93.88 113 GLU A O 1
ATOM 903 N N . ILE A 1 114 ? 7.337 -9.356 -22.041 1.00 93.81 114 ILE A N 1
ATOM 904 C CA . ILE A 1 114 ? 6.484 -8.633 -21.093 1.00 93.81 114 ILE A CA 1
ATOM 905 C C . ILE A 1 114 ? 5.175 -9.400 -20.882 1.00 93.81 114 ILE A C 1
ATOM 907 O O . ILE A 1 114 ? 4.808 -9.662 -19.736 1.00 93.81 114 ILE A O 1
ATOM 911 N N . ASP A 1 115 ? 4.503 -9.807 -21.962 1.00 94.81 115 ASP A N 1
ATOM 912 C CA . ASP A 1 115 ? 3.236 -10.538 -21.876 1.00 94.81 115 ASP A CA 1
ATOM 913 C C . ASP A 1 115 ? 3.385 -11.902 -21.209 1.00 94.81 115 ASP A C 1
ATOM 915 O O . ASP A 1 115 ? 2.593 -12.253 -20.332 1.00 94.81 115 ASP A O 1
ATOM 919 N N . GLU A 1 116 ? 4.424 -12.656 -21.559 1.00 94.88 116 GLU A N 1
ATOM 920 C CA . GLU A 1 116 ? 4.713 -13.950 -20.943 1.00 94.88 116 GLU A CA 1
ATOM 921 C C . GLU A 1 116 ? 4.958 -13.814 -19.436 1.00 94.88 116 GLU A C 1
ATOM 923 O O . GLU A 1 116 ? 4.405 -14.578 -18.638 1.00 94.88 116 GLU A O 1
ATOM 928 N N . ARG A 1 117 ? 5.750 -12.822 -19.012 1.00 94.75 117 ARG A N 1
ATOM 929 C CA . ARG A 1 117 ? 6.013 -12.571 -17.588 1.00 94.75 117 ARG A CA 1
ATOM 930 C C . ARG A 1 117 ? 4.753 -12.139 -16.848 1.00 94.75 117 ARG A C 1
ATOM 932 O O . ARG A 1 117 ? 4.465 -12.697 -15.790 1.00 94.75 117 ARG A O 1
ATOM 939 N N . CYS A 1 118 ? 3.990 -11.198 -17.399 1.00 94.75 118 CYS A N 1
ATOM 940 C CA . CYS A 1 118 ? 2.760 -10.711 -16.773 1.00 94.75 118 CYS A CA 1
ATOM 941 C C . CYS A 1 118 ? 1.716 -11.828 -16.648 1.00 94.75 118 CYS A C 1
ATOM 943 O O . CYS A 1 118 ? 1.140 -12.015 -15.576 1.00 94.75 118 CYS A O 1
ATOM 945 N N . SER A 1 119 ? 1.543 -12.635 -17.697 1.00 94.81 119 SER A N 1
ATOM 946 C CA . SER A 1 119 ? 0.626 -13.781 -17.693 1.00 94.81 119 SER A CA 1
ATOM 947 C C . SER A 1 119 ? 1.020 -14.800 -16.627 1.00 94.81 119 SER A C 1
ATOM 949 O O . SER A 1 119 ? 0.183 -15.215 -15.827 1.00 94.81 119 SER A O 1
ATOM 951 N N . ARG A 1 120 ? 2.316 -15.120 -16.508 1.00 94.75 120 ARG A N 1
ATOM 952 C CA . ARG A 1 120 ? 2.816 -16.000 -15.441 1.00 94.75 120 ARG A CA 1
ATOM 953 C C . ARG A 1 120 ? 2.520 -15.455 -14.047 1.00 94.75 120 ARG A C 1
ATOM 955 O O . ARG A 1 120 ? 2.205 -16.247 -13.168 1.00 94.75 120 ARG A O 1
ATOM 962 N N . VAL A 1 121 ? 2.605 -14.142 -13.828 1.00 93.94 121 VAL A N 1
ATOM 963 C CA . VAL A 1 121 ? 2.283 -13.529 -12.526 1.00 93.94 121 VAL A CA 1
ATOM 964 C C . VAL A 1 121 ? 0.798 -13.675 -12.190 1.00 93.94 121 VAL A C 1
ATOM 966 O O . VAL A 1 121 ? 0.454 -13.988 -11.049 1.00 93.94 121 VAL A O 1
ATOM 969 N N . VAL A 1 122 ? -0.083 -13.483 -13.172 1.00 94.19 122 VAL A N 1
ATOM 970 C CA . VAL A 1 122 ? -1.536 -13.614 -12.987 1.00 94.19 122 VAL A CA 1
ATOM 971 C C . VAL A 1 122 ? -1.948 -15.067 -12.757 1.00 94.19 122 VAL A C 1
ATOM 973 O O . VAL A 1 122 ? -2.763 -15.342 -11.876 1.00 94.19 122 VAL A O 1
ATOM 976 N N . GLU A 1 123 ? -1.381 -15.995 -13.522 1.00 94.88 123 GLU A N 1
ATOM 977 C CA . GLU A 1 123 ? -1.756 -17.410 -13.502 1.00 94.88 123 GLU A CA 1
ATOM 978 C C . GLU A 1 123 ? -1.086 -18.206 -12.378 1.00 94.88 123 GLU A C 1
ATOM 980 O O . GLU A 1 123 ? -1.557 -19.293 -12.023 1.00 94.88 123 GLU A O 1
ATOM 985 N N . TYR A 1 124 ? 0.012 -17.695 -11.809 1.00 94.56 124 TYR A N 1
ATOM 986 C CA . TYR A 1 124 ? 0.753 -18.409 -10.780 1.00 94.56 124 TYR A CA 1
ATOM 987 C C . TYR A 1 124 ? -0.123 -18.679 -9.559 1.00 94.56 124 TYR A C 1
ATOM 989 O O . TYR A 1 124 ? -0.542 -17.780 -8.826 1.00 94.56 124 TYR A O 1
ATOM 997 N N . ARG A 1 125 ? -0.334 -19.969 -9.307 1.00 94.62 125 ARG A N 1
ATOM 998 C CA . ARG A 1 125 ? -0.998 -20.472 -8.113 1.00 94.62 125 ARG A CA 1
ATOM 999 C C . ARG A 1 125 ? -0.322 -21.751 -7.653 1.00 94.62 125 ARG A C 1
ATOM 1001 O O . ARG A 1 125 ? -0.138 -22.687 -8.430 1.00 94.62 125 ARG A O 1
ATOM 1008 N N . LYS A 1 126 ? 0.012 -21.819 -6.369 1.00 94.06 126 LYS A N 1
ATOM 1009 C CA . LYS A 1 126 ? 0.545 -23.030 -5.739 1.00 94.06 126 LYS A CA 1
ATOM 1010 C C . LYS A 1 126 ? -0.320 -23.408 -4.551 1.00 94.06 126 LYS A C 1
ATOM 1012 O O . LYS A 1 126 ? -0.429 -22.637 -3.604 1.00 94.06 126 LYS A O 1
ATOM 1017 N N . PHE A 1 127 ? -0.921 -24.593 -4.587 1.00 94.31 127 PHE A N 1
ATOM 1018 C CA . PHE A 1 127 ? -1.684 -25.088 -3.447 1.00 94.31 127 PHE A CA 1
ATOM 1019 C C . PHE A 1 127 ? -0.737 -25.489 -2.313 1.00 94.31 127 PHE A C 1
ATOM 1021 O O . PHE A 1 127 ? 0.201 -26.263 -2.513 1.00 94.31 127 PHE A O 1
ATOM 1028 N N . TYR A 1 128 ? -0.976 -24.954 -1.122 1.00 92.75 128 TYR A N 1
ATOM 1029 C CA . TYR A 1 128 ? -0.208 -25.250 0.076 1.00 92.75 128 TYR A CA 1
ATOM 1030 C C . TYR A 1 128 ? -1.121 -25.152 1.296 1.00 92.75 128 TYR A C 1
ATOM 1032 O O . TYR A 1 128 ? -1.677 -24.094 1.562 1.00 92.75 128 TYR A O 1
ATOM 1040 N N . VAL A 1 129 ? -1.283 -26.255 2.034 1.00 91.44 129 VAL A N 1
ATOM 1041 C CA . VAL A 1 129 ? -2.029 -26.312 3.310 1.00 91.44 129 VAL A CA 1
ATOM 1042 C C . VAL A 1 129 ? -3.409 -25.630 3.222 1.00 91.44 129 VAL A C 1
ATOM 1044 O O . VAL A 1 129 ? -3.717 -24.686 3.948 1.00 91.44 129 VAL A O 1
ATOM 1047 N N . GLY A 1 130 ? -4.244 -26.077 2.278 1.00 91.38 130 GLY A N 1
ATOM 1048 C CA . GLY A 1 130 ? -5.635 -25.615 2.164 1.00 91.38 130 GLY A CA 1
ATOM 1049 C C . GLY A 1 130 ? -5.829 -24.237 1.522 1.00 91.38 130 GLY A C 1
ATOM 1050 O O . GLY A 1 130 ? -6.967 -23.796 1.402 1.00 91.38 130 GLY A O 1
ATOM 1051 N N . ARG A 1 131 ? -4.760 -23.558 1.089 1.00 91.56 131 ARG A N 1
ATOM 1052 C CA . ARG A 1 131 ? -4.827 -22.257 0.405 1.00 91.56 131 ARG A CA 1
ATOM 1053 C C . ARG A 1 131 ? -3.996 -22.246 -0.874 1.00 91.56 131 ARG A C 1
ATOM 1055 O O . ARG A 1 131 ? -3.061 -23.030 -1.024 1.00 91.56 131 ARG A O 1
ATOM 1062 N N . TYR A 1 132 ? -4.323 -21.337 -1.786 1.00 92.81 132 TYR A N 1
ATOM 1063 C CA . TYR A 1 132 ? -3.484 -21.040 -2.944 1.00 92.81 132 TYR A CA 1
ATOM 1064 C C . TYR A 1 132 ? -2.554 -19.874 -2.616 1.00 92.81 132 TYR A C 1
ATOM 1066 O O . TYR A 1 132 ? -3.009 -18.814 -2.200 1.00 92.81 132 TYR A O 1
ATOM 1074 N N . LEU A 1 133 ? -1.254 -20.083 -2.800 1.00 92.56 133 LEU A N 1
ATOM 1075 C CA . LEU A 1 133 ? -0.253 -19.025 -2.808 1.00 92.56 133 LEU A CA 1
ATOM 1076 C C . LEU A 1 133 ? -0.234 -18.396 -4.201 1.00 92.56 133 LEU A C 1
ATOM 1078 O O . LEU A 1 133 ? -0.104 -19.123 -5.190 1.00 92.56 133 LEU A O 1
ATOM 1082 N N . THR A 1 134 ? -0.350 -17.076 -4.262 1.00 93.00 134 THR A N 1
ATOM 1083 C CA . THR A 1 134 ? -0.379 -16.276 -5.494 1.00 93.00 134 THR A CA 1
ATOM 1084 C C . THR A 1 134 ? 0.698 -15.199 -5.452 1.00 93.00 134 THR A C 1
ATOM 1086 O O . THR A 1 134 ? 1.303 -14.970 -4.408 1.00 93.00 134 THR A O 1
ATOM 1089 N N . LEU A 1 135 ? 0.933 -14.540 -6.584 1.00 93.62 135 LEU A N 1
ATOM 1090 C CA . LEU A 1 135 ? 1.742 -13.324 -6.644 1.00 93.62 135 LEU A CA 1
ATOM 1091 C C . LEU A 1 135 ? 0.844 -12.085 -6.572 1.00 93.62 135 LEU A C 1
ATOM 1093 O O . LEU A 1 135 ? -0.286 -12.091 -7.089 1.00 93.62 135 LEU A O 1
ATOM 1097 N N . ASP A 1 136 ? 1.350 -11.041 -5.921 1.00 94.81 136 ASP A N 1
ATOM 1098 C CA . ASP A 1 136 ? 0.562 -9.865 -5.556 1.00 94.81 136 ASP A CA 1
ATOM 1099 C C . ASP A 1 136 ? 0.590 -8.797 -6.640 1.00 94.81 136 ASP A C 1
ATOM 1101 O O . ASP A 1 136 ? -0.432 -8.160 -6.875 1.00 94.81 136 ASP A O 1
ATOM 1105 N N . GLY A 1 137 ? 1.710 -8.629 -7.347 1.00 94.94 137 GLY A N 1
ATOM 1106 C CA . GLY A 1 137 ? 1.806 -7.564 -8.336 1.00 94.94 137 GLY A CA 1
ATOM 1107 C C . GLY A 1 137 ? 3.006 -7.599 -9.268 1.00 94.94 137 GLY A C 1
ATOM 1108 O O . GLY A 1 137 ? 3.808 -8.535 -9.279 1.00 94.94 137 GLY A O 1
ATOM 1109 N N . ILE A 1 138 ? 3.107 -6.547 -10.079 1.00 97.00 138 ILE A N 1
ATOM 1110 C CA . ILE A 1 138 ? 4.144 -6.377 -11.103 1.00 97.00 138 ILE A CA 1
ATOM 1111 C C . ILE A 1 138 ? 4.847 -5.029 -10.903 1.00 97.00 138 ILE A C 1
ATOM 1113 O O . ILE A 1 138 ? 4.201 -3.995 -10.757 1.00 97.00 138 ILE A O 1
ATOM 1117 N N . ALA A 1 139 ? 6.176 -5.025 -10.892 1.00 97.31 139 ALA A N 1
ATOM 1118 C CA . ALA A 1 139 ? 6.983 -3.813 -10.820 1.00 97.31 139 ALA A CA 1
ATOM 1119 C C . ALA A 1 139 ? 7.498 -3.443 -12.217 1.00 97.31 139 ALA A C 1
ATOM 1121 O O . ALA A 1 139 ? 8.301 -4.168 -12.801 1.00 97.31 139 ALA A O 1
ATOM 1122 N N . VAL A 1 140 ? 7.058 -2.310 -12.757 1.00 97.19 140 VAL A N 1
ATOM 1123 C CA . VAL A 1 140 ? 7.470 -1.821 -14.078 1.00 97.19 140 VAL A CA 1
ATOM 1124 C C . VAL A 1 140 ? 8.676 -0.908 -13.918 1.00 97.19 140 VAL A C 1
ATOM 1126 O O . VAL A 1 140 ? 8.578 0.153 -13.304 1.00 97.19 140 VAL A O 1
ATOM 1129 N N . ARG A 1 141 ? 9.821 -1.303 -14.474 1.00 97.00 141 ARG A N 1
ATOM 1130 C CA . ARG A 1 141 ? 11.081 -0.557 -14.397 1.00 97.00 141 ARG A CA 1
ATOM 1131 C C . ARG A 1 141 ? 11.340 0.259 -15.650 1.00 97.00 141 ARG A C 1
ATOM 1133 O O . ARG A 1 141 ? 11.391 -0.283 -16.751 1.00 97.00 141 ARG A O 1
ATOM 1140 N N . CYS A 1 142 ? 11.587 1.548 -15.447 1.00 94.75 142 CYS A N 1
ATOM 1141 C CA . CYS A 1 142 ? 12.038 2.468 -16.477 1.00 94.75 142 CYS A CA 1
ATOM 1142 C C . CYS A 1 142 ? 13.560 2.372 -16.642 1.00 94.75 142 CYS A C 1
ATOM 1144 O O . CYS A 1 142 ? 14.325 3.070 -15.975 1.00 94.75 142 CYS A O 1
ATOM 1146 N N . THR A 1 143 ? 14.014 1.485 -17.519 1.00 92.88 143 THR A N 1
ATOM 1147 C CA . THR A 1 143 ? 15.432 1.357 -17.893 1.00 92.88 143 THR A CA 1
ATOM 1148 C C . THR A 1 143 ? 15.763 2.127 -19.166 1.00 92.88 143 THR A C 1
ATOM 1150 O O . THR A 1 143 ? 16.894 2.582 -19.323 1.00 92.88 143 THR A O 1
ATOM 1153 N N . SER A 1 144 ? 14.777 2.330 -20.046 1.00 89.69 144 SER A N 1
ATOM 1154 C CA . SER A 1 144 ? 14.944 3.051 -21.311 1.00 89.69 144 SER A CA 1
ATOM 1155 C C . SER A 1 144 ? 15.133 4.560 -21.131 1.00 89.69 144 SER A C 1
ATOM 1157 O O . SER A 1 144 ? 15.678 5.215 -22.016 1.00 89.69 144 SER A O 1
ATOM 1159 N N . ARG A 1 145 ? 14.673 5.114 -19.996 1.00 91.31 145 ARG A N 1
ATOM 1160 C CA . ARG A 1 145 ? 14.535 6.563 -19.742 1.00 91.31 145 ARG A CA 1
ATOM 1161 C C . ARG A 1 145 ? 13.655 7.287 -20.772 1.00 91.31 145 ARG A C 1
ATOM 1163 O O . ARG A 1 145 ? 13.771 8.499 -20.924 1.00 91.31 145 ARG A O 1
ATOM 1170 N N . ASN A 1 146 ? 12.792 6.558 -21.477 1.00 94.19 146 ASN A N 1
ATOM 1171 C CA . ASN A 1 146 ? 11.845 7.116 -22.431 1.00 94.19 146 ASN A CA 1
ATOM 1172 C C . ASN A 1 146 ? 10.443 7.198 -21.786 1.00 94.19 146 ASN A C 1
ATOM 1174 O O . ASN A 1 146 ? 9.851 6.151 -21.501 1.00 94.19 146 ASN A O 1
ATOM 1178 N N . PRO A 1 147 ? 9.888 8.410 -21.580 1.00 95.06 147 PRO A N 1
ATOM 1179 C CA . PRO A 1 147 ? 8.575 8.586 -20.961 1.00 95.06 147 PRO A CA 1
ATOM 1180 C C . PRO A 1 147 ? 7.428 7.904 -21.717 1.00 95.06 147 PRO A C 1
ATOM 1182 O O . PRO A 1 147 ? 6.527 7.352 -21.087 1.00 95.06 147 PRO A O 1
ATOM 1185 N N . GLU A 1 148 ? 7.458 7.912 -23.052 1.00 95.44 148 GLU A N 1
ATOM 1186 C CA . GLU A 1 148 ? 6.396 7.337 -23.888 1.00 95.44 148 GLU A CA 1
ATOM 1187 C C . GLU A 1 148 ? 6.386 5.813 -23.786 1.00 95.44 148 GLU A C 1
ATOM 1189 O O . GLU A 1 148 ? 5.348 5.214 -23.500 1.00 95.44 148 GLU A O 1
ATOM 1194 N N . ARG A 1 149 ? 7.563 5.187 -23.929 1.00 94.62 149 ARG A N 1
ATOM 1195 C CA . ARG A 1 149 ? 7.706 3.731 -23.805 1.00 94.62 149 ARG A CA 1
ATOM 1196 C C . ARG A 1 149 ? 7.340 3.253 -22.403 1.00 94.62 149 ARG A C 1
ATOM 1198 O O . ARG A 1 149 ? 6.661 2.241 -22.250 1.00 94.62 149 ARG A O 1
ATOM 1205 N N . PHE A 1 150 ? 7.755 3.987 -21.373 1.00 96.50 150 PHE A N 1
ATOM 1206 C CA . PHE A 1 150 ? 7.430 3.635 -19.995 1.00 96.50 150 PHE A CA 1
ATOM 1207 C C . PHE A 1 150 ? 5.921 3.715 -19.722 1.00 96.50 150 PHE A C 1
ATOM 1209 O O . PHE A 1 150 ? 5.366 2.811 -19.096 1.00 96.50 150 PHE A O 1
ATOM 1216 N N . ALA A 1 151 ? 5.238 4.739 -20.243 1.00 96.12 151 ALA A N 1
ATOM 1217 C CA . ALA A 1 151 ? 3.787 4.867 -20.130 1.00 96.12 151 ALA A CA 1
ATOM 1218 C C . ALA A 1 151 ? 3.032 3.766 -20.893 1.00 96.12 151 ALA A C 1
ATOM 1220 O O . ALA A 1 151 ? 2.047 3.229 -20.383 1.00 96.12 151 ALA A O 1
ATOM 1221 N N . GLU A 1 152 ? 3.501 3.395 -22.087 1.00 96.12 152 GLU A N 1
ATOM 1222 C CA . GLU A 1 152 ? 2.938 2.295 -22.877 1.00 96.12 152 GLU A CA 1
ATOM 1223 C C . GLU A 1 152 ? 3.015 0.966 -22.116 1.00 96.12 152 GLU A C 1
ATOM 1225 O O . GLU A 1 152 ? 2.000 0.284 -21.946 1.00 96.12 152 GLU A O 1
ATOM 1230 N N .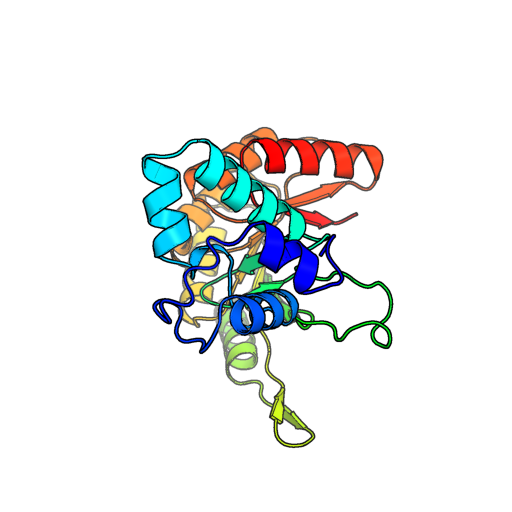 VAL A 1 153 ? 4.198 0.623 -21.597 1.00 95.81 153 VAL A N 1
ATOM 1231 C CA . VAL A 1 153 ? 4.399 -0.619 -20.841 1.00 95.81 153 VAL A CA 1
ATOM 1232 C C . VAL A 1 153 ? 3.607 -0.599 -19.536 1.00 95.81 153 VAL A C 1
ATOM 1234 O O . VAL A 1 153 ? 2.962 -1.595 -19.212 1.00 95.81 153 VAL A O 1
ATOM 1237 N N . ALA A 1 154 ? 3.572 0.525 -18.813 1.00 96.19 154 ALA A N 1
ATOM 1238 C CA . ALA A 1 154 ? 2.750 0.661 -17.610 1.00 96.19 154 ALA A CA 1
ATOM 1239 C C . ALA A 1 154 ? 1.265 0.402 -17.908 1.00 96.19 154 ALA A C 1
ATOM 1241 O O . ALA A 1 154 ? 0.623 -0.386 -17.214 1.00 96.19 154 ALA A O 1
ATOM 1242 N N . LYS A 1 155 ? 0.733 0.990 -18.986 1.00 96.56 155 LYS A N 1
ATOM 1243 C CA . LYS A 1 155 ? -0.653 0.776 -19.425 1.00 96.56 155 LYS A CA 1
ATOM 1244 C C . LYS A 1 155 ? -0.917 -0.677 -19.817 1.00 96.56 155 LYS A C 1
ATOM 1246 O O . LYS A 1 155 ? -1.975 -1.219 -19.502 1.00 96.56 155 LYS A O 1
ATOM 1251 N N . LYS A 1 156 ? 0.043 -1.322 -20.480 1.00 94.94 156 LYS A N 1
ATOM 1252 C CA . LYS A 1 156 ? -0.040 -2.741 -20.836 1.00 94.94 156 LYS A CA 1
ATOM 1253 C C . LYS A 1 156 ? -0.121 -3.622 -19.589 1.00 94.94 156 LYS A C 1
ATOM 1255 O O . LYS A 1 156 ? -1.014 -4.459 -19.486 1.00 94.94 156 LYS A O 1
ATOM 1260 N N . VAL A 1 157 ? 0.760 -3.385 -18.618 1.00 95.00 157 VAL A N 1
ATOM 1261 C CA . VAL A 1 157 ? 0.798 -4.104 -17.335 1.00 95.00 157 VAL A CA 1
ATOM 1262 C C . VAL A 1 157 ? -0.480 -3.869 -16.523 1.00 95.00 157 VAL A C 1
ATOM 1264 O O . VAL A 1 157 ? -1.011 -4.811 -15.938 1.00 95.00 157 VAL A O 1
ATOM 1267 N N . ALA A 1 158 ? -1.035 -2.655 -16.550 1.00 94.31 158 ALA A N 1
ATOM 1268 C CA . ALA A 1 158 ? -2.310 -2.335 -15.905 1.00 94.31 158 ALA A CA 1
ATOM 1269 C C . ALA A 1 158 ? -3.470 -3.220 -16.393 1.00 94.31 158 ALA A C 1
ATOM 1271 O O . ALA A 1 158 ? -4.332 -3.604 -15.600 1.00 94.31 158 ALA A O 1
ATOM 1272 N N . GLY A 1 159 ? -3.459 -3.611 -17.673 1.00 93.50 159 GLY A N 1
ATOM 1273 C CA . GLY A 1 159 ? -4.468 -4.491 -18.271 1.00 93.50 159 GLY A CA 1
ATOM 1274 C C . GLY A 1 159 ? -4.575 -5.875 -17.618 1.00 93.50 159 GLY A C 1
ATOM 1275 O O . GLY A 1 159 ? -5.624 -6.508 -17.705 1.00 93.50 159 GLY A O 1
ATOM 1276 N N . TYR A 1 160 ? -3.537 -6.326 -16.908 1.00 93.19 160 TYR A N 1
ATOM 1277 C CA . TYR A 1 160 ? -3.534 -7.600 -16.180 1.00 93.19 160 TYR A CA 1
ATOM 1278 C C . TYR A 1 160 ? -4.243 -7.525 -14.816 1.00 93.19 160 TYR A C 1
ATOM 1280 O O . TYR A 1 160 ? -4.432 -8.550 -14.159 1.00 93.19 160 TYR A O 1
ATOM 1288 N N . GLY A 1 161 ? -4.644 -6.329 -14.371 1.00 91.06 161 GLY A N 1
ATOM 1289 C CA . GLY A 1 161 ? -5.498 -6.131 -13.194 1.00 91.06 161 GLY A CA 1
ATOM 1290 C C . GLY A 1 161 ? -4.837 -6.408 -11.840 1.00 91.06 161 GLY A C 1
ATOM 1291 O O . GLY A 1 161 ? -5.530 -6.447 -10.823 1.00 91.06 161 GLY A O 1
ATOM 1292 N N . LYS A 1 162 ? -3.515 -6.603 -11.807 1.00 93.81 162 LYS A N 1
ATOM 1293 C CA . LYS A 1 162 ? -2.733 -6.767 -10.576 1.00 93.81 162 LYS A CA 1
ATOM 1294 C C . LYS A 1 162 ? -2.204 -5.412 -10.071 1.00 93.81 162 LYS A C 1
ATOM 1296 O O . LYS A 1 162 ? -1.912 -4.544 -10.893 1.00 93.81 162 LYS A O 1
ATOM 1301 N N . PRO A 1 163 ? -2.051 -5.226 -8.745 1.00 95.75 163 PRO A N 1
ATOM 1302 C CA . PRO A 1 163 ? -1.280 -4.130 -8.163 1.00 95.75 163 PRO A CA 1
ATOM 1303 C C . PRO A 1 163 ? 0.060 -3.918 -8.869 1.00 95.75 163 PRO A C 1
ATOM 1305 O O . PRO A 1 163 ? 0.725 -4.882 -9.260 1.00 95.75 163 PRO A O 1
ATOM 1308 N N . MET A 1 164 ? 0.476 -2.659 -9.001 1.00 95.69 164 MET A N 1
ATOM 1309 C CA . MET A 1 164 ? 1.715 -2.325 -9.696 1.00 95.69 164 MET A CA 1
ATOM 1310 C C . MET A 1 164 ? 2.596 -1.352 -8.919 1.00 95.69 164 MET A C 1
ATOM 1312 O O . MET A 1 164 ? 2.107 -0.500 -8.173 1.00 95.69 164 MET A O 1
ATOM 1316 N N . ILE A 1 165 ? 3.901 -1.472 -9.150 1.00 97.75 165 ILE A N 1
ATOM 1317 C CA . ILE A 1 165 ? 4.912 -0.514 -8.702 1.00 97.75 165 ILE A CA 1
ATOM 1318 C C . ILE A 1 165 ? 5.533 0.115 -9.946 1.00 97.75 165 ILE A C 1
ATOM 1320 O O . ILE A 1 165 ? 5.999 -0.603 -10.829 1.00 97.75 165 ILE A O 1
ATOM 1324 N N . LEU A 1 166 ? 5.561 1.441 -10.023 1.00 97.75 166 LEU A N 1
ATOM 1325 C CA . LEU A 1 166 ? 6.266 2.171 -11.074 1.00 97.75 166 LEU A CA 1
ATOM 1326 C C . LEU A 1 166 ? 7.657 2.532 -10.565 1.00 97.75 166 LEU A C 1
ATOM 1328 O O . LEU A 1 166 ? 7.785 3.238 -9.572 1.00 97.75 166 LEU A O 1
ATOM 1332 N N . VAL A 1 167 ? 8.700 2.055 -11.237 1.00 97.56 167 VAL A N 1
ATOM 1333 C CA . VAL A 1 167 ? 10.095 2.198 -10.806 1.00 97.56 167 VAL A CA 1
ATOM 1334 C C . VAL A 1 167 ? 10.836 3.112 -11.782 1.00 97.56 167 VAL A C 1
ATOM 1336 O O . VAL A 1 167 ? 11.258 2.685 -12.857 1.00 97.56 167 VAL A O 1
ATOM 1339 N N . SER A 1 168 ? 10.999 4.380 -11.408 1.00 95.88 168 SER A N 1
ATOM 1340 C CA . SER A 1 168 ? 11.799 5.384 -12.114 1.00 95.88 168 SER A CA 1
ATOM 1341 C C . SER A 1 168 ? 12.229 6.502 -11.164 1.00 95.88 168 SER A C 1
ATOM 1343 O O . SER A 1 168 ? 11.462 6.914 -10.306 1.00 95.88 168 SER A O 1
ATOM 1345 N N . LEU A 1 169 ? 13.435 7.042 -11.347 1.00 94.44 169 LEU A N 1
ATOM 1346 C CA . LEU A 1 169 ? 13.895 8.240 -10.625 1.00 94.44 169 LEU A CA 1
ATOM 1347 C C . LEU A 1 169 ? 13.638 9.538 -11.409 1.00 94.44 169 LEU A C 1
ATOM 1349 O O . LEU A 1 169 ? 13.873 10.629 -10.894 1.00 94.44 169 LEU A O 1
ATOM 1353 N N . SER A 1 170 ? 13.186 9.426 -12.663 1.00 94.88 170 SER A N 1
ATOM 1354 C CA . SER A 1 170 ? 12.872 10.568 -13.522 1.00 94.88 170 SER A CA 1
ATOM 1355 C C . SER A 1 170 ? 11.423 11.000 -13.317 1.00 94.88 170 SER A C 1
ATOM 1357 O O . SER A 1 170 ? 10.497 10.218 -13.544 1.00 94.88 170 SER A O 1
ATOM 1359 N N . GLU A 1 171 ? 11.233 12.264 -12.946 1.00 94.19 171 GLU A N 1
ATOM 1360 C CA . GLU A 1 171 ? 9.911 12.875 -12.783 1.00 94.19 171 GLU A CA 1
ATOM 1361 C C . GLU A 1 171 ? 9.108 12.862 -14.089 1.00 94.19 171 GLU A C 1
ATOM 1363 O O . GLU A 1 171 ? 7.912 12.578 -14.078 1.00 94.19 171 GLU A O 1
ATOM 1368 N N . GLU A 1 172 ? 9.763 13.108 -15.227 1.00 95.31 172 GLU A N 1
ATOM 1369 C CA . GLU A 1 172 ? 9.130 13.113 -16.550 1.00 95.31 172 GLU A CA 1
ATOM 1370 C C . GLU A 1 172 ? 8.565 11.736 -16.911 1.00 95.31 172 GLU A C 1
ATOM 1372 O O . GLU A 1 172 ? 7.403 11.616 -17.308 1.00 95.31 172 GLU A O 1
ATOM 1377 N N . CYS A 1 173 ? 9.364 10.682 -16.713 1.00 95.06 173 CYS A N 1
ATOM 1378 C CA . CYS A 1 173 ? 8.928 9.308 -16.948 1.00 95.06 173 CYS A CA 1
ATOM 1379 C C . CYS A 1 173 ? 7.795 8.924 -15.991 1.00 95.06 173 CYS A C 1
ATOM 1381 O O . CYS A 1 173 ? 6.780 8.374 -16.420 1.00 95.06 173 CYS A O 1
ATOM 1383 N N . MET A 1 174 ? 7.939 9.247 -14.702 1.00 96.31 174 MET A N 1
ATOM 1384 C CA . MET A 1 174 ? 6.930 8.924 -13.693 1.00 96.31 174 MET A CA 1
ATOM 1385 C C . MET A 1 174 ? 5.596 9.610 -13.996 1.00 96.31 174 MET A C 1
ATOM 1387 O O . MET A 1 174 ? 4.547 8.970 -13.964 1.00 96.31 174 MET A O 1
ATOM 1391 N N . ARG A 1 175 ? 5.632 10.889 -14.379 1.00 96.69 175 ARG A N 1
ATOM 1392 C CA . ARG A 1 175 ? 4.453 11.663 -14.778 1.00 96.69 175 ARG A CA 1
ATOM 1393 C C . ARG A 1 175 ? 3.756 11.062 -15.994 1.00 96.69 175 ARG A C 1
ATOM 1395 O O . ARG A 1 175 ? 2.529 10.986 -16.010 1.00 96.69 175 ARG A O 1
ATOM 1402 N N . ALA A 1 176 ? 4.512 10.646 -17.010 1.00 96.12 176 ALA A N 1
ATOM 1403 C CA . ALA A 1 176 ? 3.949 10.028 -18.209 1.00 96.12 176 ALA A CA 1
ATOM 1404 C C . ALA A 1 176 ? 3.226 8.712 -17.883 1.00 96.12 176 ALA A C 1
ATOM 1406 O O . ALA A 1 176 ? 2.096 8.513 -18.330 1.00 96.12 176 ALA A O 1
ATOM 1407 N N . ALA A 1 177 ? 3.829 7.858 -17.052 1.00 96.25 177 ALA A N 1
ATOM 1408 C CA . ALA A 1 177 ? 3.195 6.621 -16.610 1.00 96.25 177 ALA A CA 1
ATOM 1409 C C . ALA A 1 177 ? 1.967 6.882 -15.728 1.00 96.25 177 ALA A C 1
ATOM 1411 O O . ALA A 1 177 ? 0.901 6.339 -16.003 1.00 96.25 177 ALA A O 1
ATOM 1412 N N . LEU A 1 178 ? 2.058 7.764 -14.727 1.00 96.19 178 LEU A N 1
ATOM 1413 C CA . LEU A 1 178 ? 0.931 8.089 -13.844 1.00 96.19 178 LEU A CA 1
ATOM 1414 C C . LEU A 1 178 ? -0.277 8.642 -14.603 1.00 96.19 178 LEU A C 1
ATOM 1416 O O . LEU A 1 178 ? -1.405 8.273 -14.296 1.00 96.19 178 LEU A O 1
ATOM 1420 N N . LYS A 1 179 ? -0.074 9.452 -15.648 1.00 96.00 179 LYS A N 1
ATOM 1421 C CA . LYS A 1 179 ? -1.178 9.899 -16.516 1.00 96.00 179 LYS A CA 1
ATOM 1422 C C . LYS A 1 179 ? -1.934 8.742 -17.175 1.00 96.00 179 LYS A C 1
ATOM 1424 O O . LYS A 1 179 ? -3.107 8.906 -17.496 1.00 96.00 179 LYS A O 1
ATOM 1429 N N . ALA A 1 180 ? -1.276 7.607 -17.395 1.00 94.31 180 ALA A N 1
ATOM 1430 C CA . ALA A 1 180 ? -1.872 6.436 -18.023 1.00 94.31 180 ALA A CA 1
ATOM 1431 C C . ALA A 1 180 ? -2.512 5.454 -17.028 1.00 94.31 180 ALA A C 1
ATOM 1433 O O . ALA A 1 180 ? -3.400 4.714 -17.446 1.00 94.31 180 ALA A O 1
ATOM 1434 N N . VAL A 1 181 ? -2.055 5.415 -15.766 1.00 95.00 181 VAL A N 1
ATOM 1435 C CA . VAL A 1 181 ? -2.426 4.360 -14.794 1.00 95.00 181 VAL A CA 1
ATOM 1436 C C . VAL A 1 181 ? -2.737 4.858 -13.373 1.00 95.00 181 VAL A C 1
ATOM 1438 O O . VAL A 1 181 ? -2.716 4.073 -12.426 1.00 95.00 181 VAL A O 1
ATOM 1441 N N . SER A 1 182 ? -2.990 6.153 -13.166 1.00 90.44 182 SER A N 1
ATOM 1442 C CA . SER A 1 182 ? -3.274 6.712 -11.830 1.00 90.44 182 SER A CA 1
ATOM 1443 C C . SER A 1 182 ? -4.536 6.138 -11.182 1.00 90.44 182 SER A C 1
ATOM 1445 O O . SER A 1 182 ? -4.592 5.983 -9.963 1.00 90.44 182 SER A O 1
ATOM 1447 N N . ASP A 1 183 ? -5.519 5.746 -11.988 1.00 91.88 183 ASP A N 1
ATOM 1448 C CA . ASP A 1 183 ? -6.742 5.062 -11.566 1.00 91.88 183 ASP A CA 1
ATOM 1449 C C . ASP A 1 183 ? -6.473 3.696 -10.912 1.00 91.88 183 ASP A C 1
ATOM 1451 O O . ASP A 1 183 ? -7.274 3.216 -10.108 1.00 91.88 183 ASP A O 1
ATOM 1455 N N . CYS A 1 184 ? -5.321 3.092 -11.205 1.00 92.50 184 CYS A N 1
ATOM 1456 C CA . CYS A 1 184 ? -4.886 1.831 -10.622 1.00 92.50 184 CYS A CA 1
ATOM 1457 C C . CYS A 1 184 ? -4.196 1.990 -9.258 1.00 92.50 184 CYS A C 1
ATOM 1459 O O . CYS A 1 184 ? -3.718 0.986 -8.740 1.00 92.50 184 CYS A O 1
ATOM 1461 N N . ASN A 1 185 ? -4.108 3.199 -8.685 1.00 94.69 185 ASN A N 1
ATOM 1462 C CA . ASN A 1 185 ? -3.426 3.482 -7.410 1.00 94.69 185 ASN A CA 1
ATOM 1463 C C . ASN A 1 185 ? -2.035 2.795 -7.286 1.00 94.69 185 ASN A C 1
ATOM 1465 O O . ASN A 1 185 ? -1.815 1.978 -6.382 1.00 94.69 185 ASN A O 1
ATOM 1469 N N . PRO A 1 186 ? -1.106 3.036 -8.232 1.00 96.81 186 PRO A N 1
ATOM 1470 C CA . PRO A 1 186 ? 0.215 2.410 -8.224 1.00 96.81 186 PRO A CA 1
ATOM 1471 C C . PRO A 1 186 ? 1.096 2.952 -7.091 1.00 96.81 186 PRO A C 1
ATOM 1473 O O . PRO A 1 186 ? 0.981 4.112 -6.709 1.00 96.81 186 PRO A O 1
ATOM 1476 N N . LEU A 1 187 ? 2.047 2.148 -6.610 1.00 97.75 187 LEU A N 1
ATOM 1477 C CA . LEU A 1 187 ? 3.132 2.645 -5.756 1.00 97.75 187 LEU A CA 1
ATOM 1478 C C . LEU A 1 187 ? 4.240 3.233 -6.631 1.00 97.75 187 LEU A C 1
ATOM 1480 O O . LEU A 1 187 ? 4.746 2.540 -7.515 1.00 97.75 187 LEU A O 1
ATOM 1484 N N . ILE A 1 188 ? 4.651 4.475 -6.379 1.00 97.81 188 ILE A N 1
ATOM 1485 C CA . ILE A 1 188 ? 5.755 5.086 -7.130 1.00 97.81 188 ILE A CA 1
ATOM 1486 C C . ILE A 1 188 ? 7.082 4.946 -6.392 1.00 97.81 188 ILE A C 1
ATOM 1488 O O . ILE A 1 188 ? 7.200 5.251 -5.208 1.00 97.81 188 ILE A O 1
ATOM 1492 N N . TYR A 1 189 ? 8.096 4.494 -7.114 1.00 97.44 189 TYR A N 1
ATOM 1493 C CA . TYR A 1 189 ? 9.453 4.280 -6.641 1.00 97.44 189 TYR A CA 1
ATOM 1494 C C . TYR A 1 189 ? 10.410 5.106 -7.512 1.00 97.44 189 TYR A C 1
ATOM 1496 O O . TYR A 1 189 ? 10.448 4.874 -8.715 1.00 97.44 189 TYR A O 1
ATOM 1504 N N . ALA A 1 190 ? 11.208 6.041 -6.992 1.00 95.69 190 ALA A N 1
ATOM 1505 C CA . ALA A 1 190 ? 11.292 6.484 -5.597 1.00 95.69 190 ALA A CA 1
ATOM 1506 C C . ALA A 1 190 ? 11.712 7.959 -5.487 1.00 95.69 190 ALA A C 1
ATOM 1508 O O . ALA A 1 190 ? 12.451 8.473 -6.330 1.00 95.69 190 ALA A O 1
ATOM 1509 N N . ALA A 1 191 ? 11.270 8.597 -4.403 1.00 96.69 191 ALA A N 1
ATOM 1510 C CA . ALA A 1 191 ? 11.713 9.915 -3.972 1.00 96.69 191 ALA A CA 1
ATOM 1511 C C . ALA A 1 191 ? 13.063 9.810 -3.246 1.00 96.69 191 ALA A C 1
ATOM 1513 O O . ALA A 1 191 ? 13.184 9.112 -2.239 1.00 96.69 191 ALA A O 1
ATOM 1514 N N . THR A 1 192 ? 14.065 10.526 -3.737 1.00 96.31 192 THR A N 1
ATOM 1515 C CA . THR A 1 192 ? 15.422 10.632 -3.191 1.00 96.31 192 THR A CA 1
ATOM 1516 C C . THR A 1 192 ? 15.683 12.065 -2.705 1.00 96.31 192 THR A C 1
ATOM 1518 O O . THR A 1 192 ? 14.905 12.974 -3.020 1.00 96.31 192 THR A O 1
ATOM 1521 N N . PRO A 1 193 ? 16.773 12.331 -1.960 1.00 94.50 193 PRO A N 1
ATOM 1522 C CA . PRO A 1 193 ? 17.117 13.688 -1.522 1.00 94.50 193 PRO A CA 1
ATOM 1523 C C . PRO A 1 193 ? 17.238 14.710 -2.665 1.00 94.50 193 PRO A C 1
ATOM 1525 O O . PRO A 1 193 ? 17.067 15.908 -2.441 1.00 94.50 193 PRO A O 1
ATOM 1528 N N . GLU A 1 194 ? 17.502 14.252 -3.888 1.00 94.31 194 GLU A N 1
ATOM 1529 C CA . GLU A 1 194 ? 17.691 15.095 -5.067 1.00 94.31 194 GLU A CA 1
ATOM 1530 C C . GLU A 1 194 ? 16.377 15.439 -5.786 1.00 94.31 194 GLU A C 1
ATOM 1532 O O . GLU A 1 194 ? 16.271 16.532 -6.340 1.00 94.31 194 GLU A O 1
ATOM 1537 N N . ASN A 1 195 ? 15.378 14.547 -5.777 1.00 95.25 195 ASN A N 1
ATOM 1538 C CA . ASN A 1 195 ? 14.145 14.677 -6.578 1.00 95.25 195 ASN A CA 1
ATOM 1539 C C . ASN A 1 195 ? 12.844 14.694 -5.742 1.00 95.25 195 ASN A C 1
ATOM 1541 O O . ASN A 1 195 ? 11.744 14.676 -6.296 1.00 95.25 195 ASN A O 1
ATOM 1545 N N . TRP A 1 196 ? 12.941 14.728 -4.406 1.00 95.31 196 TRP A N 1
ATOM 1546 C CA . TRP A 1 196 ? 11.778 14.579 -3.523 1.00 95.31 196 TRP A CA 1
ATOM 1547 C C . TRP A 1 196 ? 10.661 15.596 -3.775 1.00 95.31 196 TRP A C 1
ATOM 1549 O O . TRP A 1 196 ? 9.500 15.253 -3.589 1.00 95.31 196 TRP A O 1
ATOM 1559 N N . ARG A 1 197 ? 10.988 16.826 -4.199 1.00 95.94 197 ARG A N 1
ATOM 1560 C CA . ARG A 1 197 ? 9.987 17.875 -4.459 1.00 95.94 197 ARG A CA 1
ATOM 1561 C C . ARG A 1 197 ? 9.055 17.490 -5.601 1.00 95.94 197 ARG A C 1
ATOM 1563 O O . ARG A 1 197 ? 7.846 17.482 -5.414 1.00 95.94 197 ARG A O 1
ATOM 1570 N N . GLY A 1 198 ? 9.607 17.098 -6.747 1.00 95.50 198 GLY A N 1
ATOM 1571 C CA . GLY A 1 198 ? 8.779 16.700 -7.879 1.00 95.50 198 GLY A CA 1
ATOM 1572 C C . GLY A 1 198 ? 8.021 15.401 -7.620 1.00 95.50 198 GLY A C 1
ATOM 1573 O O . GLY A 1 198 ? 6.875 15.262 -8.040 1.00 95.50 198 GLY A O 1
ATOM 1574 N N . PHE A 1 199 ? 8.600 14.468 -6.856 1.00 96.12 199 PHE A N 1
ATOM 1575 C CA . PHE A 1 199 ? 7.884 13.261 -6.428 1.00 96.12 199 PHE A CA 1
ATOM 1576 C C . PHE A 1 199 ? 6.751 13.547 -5.441 1.00 96.12 199 PHE A C 1
ATOM 1578 O O . PHE A 1 199 ? 5.719 12.880 -5.501 1.00 96.12 199 PHE A O 1
ATOM 1585 N N . LEU A 1 200 ? 6.915 14.530 -4.558 1.00 96.25 200 LEU A N 1
ATOM 1586 C CA . LEU A 1 200 ? 5.861 14.994 -3.663 1.00 96.25 200 LEU A CA 1
ATOM 1587 C C . LEU A 1 200 ? 4.707 15.610 -4.458 1.00 96.25 200 LEU A C 1
ATOM 1589 O O . LEU A 1 200 ? 3.559 15.223 -4.252 1.00 96.25 200 LEU A O 1
ATOM 1593 N N . ASP A 1 201 ? 5.016 16.475 -5.426 1.00 96.56 201 ASP A N 1
ATOM 1594 C CA . ASP A 1 201 ? 4.012 17.074 -6.310 1.00 96.56 201 ASP A CA 1
ATOM 1595 C C . ASP A 1 201 ? 3.244 15.999 -7.092 1.00 96.56 201 ASP A C 1
ATOM 1597 O O . ASP A 1 201 ? 2.016 16.030 -7.147 1.00 96.56 201 ASP A O 1
ATOM 1601 N N . LEU A 1 202 ? 3.946 15.001 -7.644 1.00 95.81 202 LEU A N 1
ATOM 1602 C CA . LEU A 1 202 ? 3.323 13.863 -8.330 1.00 95.81 202 LEU A CA 1
ATOM 1603 C C . LEU A 1 202 ? 2.410 13.059 -7.398 1.00 95.81 202 LEU A C 1
ATOM 1605 O O . LEU A 1 202 ? 1.302 12.684 -7.783 1.00 95.81 202 LEU A O 1
ATOM 1609 N N . ALA A 1 203 ? 2.853 12.792 -6.174 1.00 95.62 203 ALA A N 1
ATOM 1610 C CA . ALA A 1 203 ? 2.076 12.027 -5.211 1.00 95.62 203 ALA A CA 1
ATOM 1611 C C . ALA A 1 203 ? 0.798 12.750 -4.784 1.00 95.62 203 ALA A C 1
ATOM 1613 O O . ALA A 1 203 ? -0.249 12.117 -4.662 1.00 95.62 203 ALA A O 1
ATOM 1614 N N . LEU A 1 204 ? 0.870 14.069 -4.599 1.00 95.81 204 LEU A N 1
ATOM 1615 C CA . LEU A 1 204 ? -0.276 14.909 -4.263 1.00 95.81 204 LEU A CA 1
ATOM 1616 C C . LEU A 1 204 ? -1.243 15.053 -5.444 1.00 95.81 204 LEU A C 1
ATOM 1618 O O . LEU A 1 204 ? -2.455 14.926 -5.265 1.00 95.81 204 LEU A O 1
ATOM 1622 N N . GLU A 1 205 ? -0.717 15.269 -6.652 1.00 95.62 205 GLU A N 1
ATOM 1623 C CA . GLU A 1 205 ? -1.500 15.421 -7.883 1.00 95.62 205 GLU A CA 1
ATOM 1624 C C . GLU A 1 205 ? -2.289 14.148 -8.211 1.00 95.62 205 GLU A C 1
ATOM 1626 O O . GLU A 1 205 ? -3.494 14.207 -8.464 1.00 95.62 205 GLU A O 1
ATOM 1631 N N . PHE A 1 206 ? -1.625 12.989 -8.169 1.00 95.25 206 PHE A N 1
ATOM 1632 C CA . PHE A 1 206 ? -2.220 11.704 -8.542 1.00 95.25 206 PHE A CA 1
ATOM 1633 C C . PHE A 1 206 ? -2.774 10.906 -7.353 1.00 95.25 206 PHE A C 1
ATOM 1635 O O . PHE A 1 206 ? -3.408 9.876 -7.569 1.00 95.25 206 PHE A O 1
ATOM 1642 N N . LYS A 1 207 ? -2.585 11.384 -6.115 1.00 94.94 207 LYS A N 1
ATOM 1643 C CA . LYS A 1 207 ? -3.023 10.741 -4.860 1.00 94.94 207 LYS A CA 1
ATOM 1644 C C . LYS A 1 207 ? -2.525 9.300 -4.709 1.00 94.94 207 LYS A C 1
ATOM 1646 O O . LYS A 1 207 ? -3.286 8.412 -4.332 1.00 94.94 207 LYS 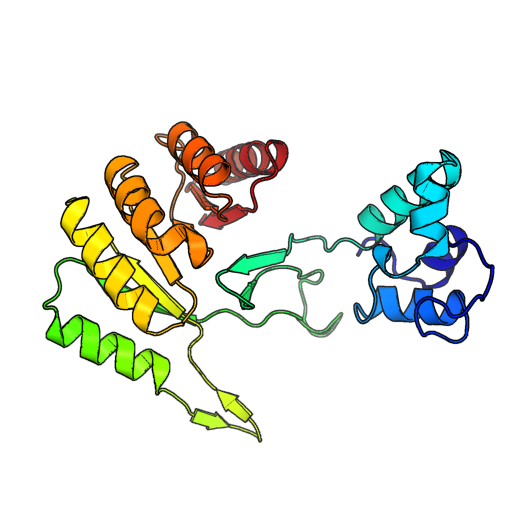A O 1
ATOM 1651 N N . VAL A 1 208 ? -1.244 9.084 -4.999 1.00 95.88 208 VAL A N 1
ATOM 1652 C CA . VAL A 1 208 ? -0.592 7.765 -4.973 1.00 95.88 208 VAL A CA 1
ATOM 1653 C C . VAL A 1 208 ? 0.423 7.651 -3.831 1.00 95.88 208 VAL A C 1
ATOM 1655 O O . VAL A 1 208 ? 1.023 8.657 -3.443 1.00 95.88 208 VAL A O 1
ATOM 1658 N N . PRO A 1 209 ? 0.650 6.445 -3.276 1.00 96.88 209 PRO A N 1
ATOM 1659 C CA . PRO A 1 209 ? 1.704 6.229 -2.292 1.00 96.88 209 PRO A CA 1
ATOM 1660 C C . PRO A 1 209 ? 3.104 6.299 -2.922 1.00 96.88 209 PRO A C 1
ATOM 1662 O O . PRO A 1 209 ? 3.294 5.970 -4.096 1.00 96.88 209 PRO A O 1
ATOM 1665 N N . VAL A 1 210 ? 4.099 6.674 -2.114 1.00 97.56 210 VAL A N 1
ATOM 1666 C CA . VAL A 1 210 ? 5.485 6.919 -2.554 1.00 97.56 210 VAL A CA 1
ATOM 1667 C C . VAL A 1 210 ? 6.479 6.096 -1.753 1.00 97.56 210 VAL A C 1
ATOM 1669 O O . VAL A 1 210 ? 6.382 6.003 -0.531 1.00 97.56 210 VAL A O 1
ATOM 1672 N N . VAL A 1 211 ? 7.489 5.558 -2.428 1.00 98.06 211 VAL A N 1
ATOM 1673 C CA . VAL A 1 211 ? 8.689 5.023 -1.783 1.00 98.06 211 VAL A CA 1
ATOM 1674 C C . VAL A 1 211 ? 9.704 6.143 -1.604 1.00 98.06 211 VAL A C 1
ATOM 1676 O O . VAL A 1 211 ? 10.073 6.804 -2.573 1.00 98.06 211 VAL A O 1
ATOM 1679 N N . VAL A 1 212 ? 10.174 6.343 -0.378 1.00 97.31 212 VAL A N 1
ATOM 1680 C CA . VAL A 1 212 ? 11.269 7.264 -0.064 1.00 97.31 212 VAL A CA 1
ATOM 1681 C C . VAL A 1 212 ? 12.543 6.451 0.110 1.00 97.31 212 VAL A C 1
ATOM 1683 O O . VAL A 1 212 ? 12.569 5.508 0.901 1.00 97.31 212 VAL A O 1
ATOM 1686 N N . ARG A 1 213 ? 13.592 6.833 -0.620 1.00 96.81 213 ARG A N 1
ATOM 1687 C CA . ARG A 1 213 ? 14.875 6.136 -0.664 1.00 96.81 213 ARG A CA 1
ATOM 1688 C C . ARG A 1 213 ? 16.012 7.009 -0.147 1.00 96.81 213 ARG A C 1
ATOM 1690 O O . ARG A 1 213 ? 16.210 8.120 -0.637 1.00 96.81 213 ARG A O 1
ATOM 1697 N N . SER A 1 214 ? 16.802 6.488 0.789 1.00 95.56 214 SER A N 1
ATOM 1698 C CA . SER A 1 214 ? 18.044 7.124 1.249 1.00 95.56 214 SER A CA 1
ATOM 1699 C C . SER A 1 214 ? 18.908 6.141 2.032 1.00 95.56 214 SER A C 1
ATOM 1701 O O . SER A 1 214 ? 18.428 5.570 3.002 1.00 95.56 214 SER A O 1
ATOM 1703 N N . SER A 1 215 ? 20.200 6.068 1.692 1.00 93.69 215 SER A N 1
ATOM 1704 C CA . SER A 1 215 ? 21.195 5.258 2.415 1.00 93.69 215 SER A CA 1
ATOM 1705 C C . SER A 1 215 ? 21.492 5.753 3.835 1.00 93.69 215 SER A C 1
ATOM 1707 O O . SER A 1 215 ? 22.074 5.035 4.645 1.00 93.69 215 SER A O 1
ATOM 1709 N N . ASP A 1 216 ? 21.163 7.013 4.131 1.00 95.38 216 ASP A N 1
ATOM 1710 C CA . ASP A 1 216 ? 21.274 7.594 5.468 1.00 95.38 216 ASP A CA 1
ATOM 1711 C C . ASP A 1 216 ? 19.903 7.594 6.159 1.00 95.38 216 ASP A C 1
ATOM 1713 O O . ASP A 1 216 ? 18.933 8.166 5.648 1.00 95.38 216 ASP A O 1
ATOM 1717 N N . LEU A 1 217 ? 19.834 6.979 7.345 1.00 94.94 217 LEU A N 1
ATOM 1718 C CA . LEU A 1 217 ? 18.592 6.817 8.108 1.00 94.94 217 LEU A CA 1
ATOM 1719 C C . LEU A 1 217 ? 18.023 8.141 8.640 1.00 94.94 217 LEU A C 1
ATOM 1721 O O . LEU A 1 217 ? 16.804 8.269 8.776 1.00 94.94 217 LEU A O 1
ATOM 1725 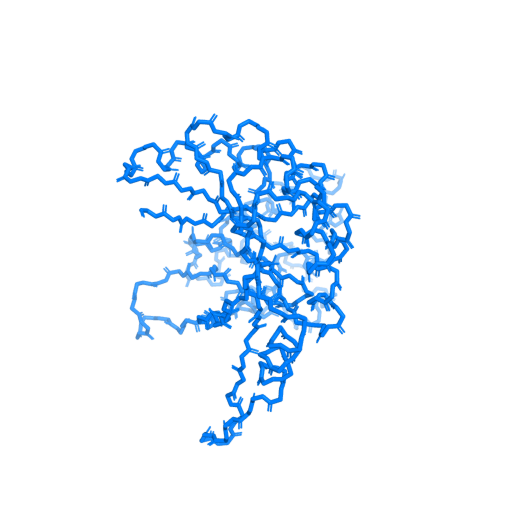N N . ASN A 1 218 ? 18.864 9.136 8.938 1.00 94.75 218 ASN A N 1
ATOM 1726 C CA . ASN A 1 218 ? 18.388 10.443 9.404 1.00 94.75 218 ASN A CA 1
ATOM 1727 C C . ASN A 1 218 ? 17.714 11.204 8.262 1.00 94.75 218 ASN A C 1
ATOM 1729 O O . ASN A 1 218 ? 16.655 11.812 8.442 1.00 94.75 218 ASN A O 1
ATOM 1733 N N . THR A 1 219 ? 18.306 11.130 7.077 1.00 94.06 219 THR A N 1
ATOM 1734 C CA . THR A 1 219 ? 17.781 11.711 5.844 1.00 94.06 219 THR A CA 1
ATOM 1735 C C . THR A 1 219 ? 16.500 10.997 5.426 1.00 94.06 219 THR A C 1
ATOM 1737 O O . THR A 1 219 ? 15.500 11.661 5.158 1.00 94.06 219 THR A O 1
ATOM 1740 N N . LEU A 1 220 ? 16.476 9.661 5.484 1.00 95.12 220 LEU A N 1
ATOM 1741 C CA . LEU A 1 220 ? 15.284 8.849 5.229 1.00 95.12 220 LEU A CA 1
ATOM 1742 C C . LEU A 1 220 ? 14.125 9.246 6.150 1.00 95.12 220 LEU A C 1
ATOM 1744 O O . LEU A 1 220 ? 13.023 9.520 5.678 1.00 95.12 220 LEU A O 1
ATOM 1748 N N . LYS A 1 221 ? 14.384 9.341 7.461 1.00 94.81 221 LYS A N 1
ATOM 1749 C CA . LYS A 1 221 ? 13.398 9.783 8.457 1.00 94.81 221 LYS A CA 1
ATOM 1750 C C . LYS A 1 221 ? 12.878 11.185 8.151 1.00 94.81 221 LYS A C 1
ATOM 1752 O O . LYS A 1 221 ? 11.678 11.425 8.257 1.00 94.81 221 LYS A O 1
ATOM 1757 N N . SER A 1 222 ? 13.776 12.103 7.802 1.00 95.19 222 SER A N 1
ATOM 1758 C CA . SER A 1 222 ? 13.425 13.500 7.536 1.00 95.19 222 SER A CA 1
ATOM 1759 C C . SER A 1 222 ? 12.549 13.620 6.291 1.00 95.19 222 SER A C 1
ATOM 1761 O O . SER A 1 222 ? 11.512 14.272 6.341 1.00 95.19 222 SER A O 1
ATOM 1763 N N . LEU A 1 223 ? 12.907 12.928 5.206 1.00 94.88 223 LEU A N 1
ATOM 1764 C CA . LEU A 1 223 ? 12.096 12.868 3.990 1.00 94.88 223 LEU A CA 1
ATOM 1765 C C . LEU A 1 223 ? 10.734 12.222 4.260 1.00 94.88 223 LEU A C 1
ATOM 1767 O O . LEU A 1 223 ? 9.709 12.808 3.925 1.00 94.88 223 LEU A O 1
ATOM 1771 N N . ALA A 1 224 ? 10.692 11.065 4.923 1.00 95.12 224 ALA A N 1
ATOM 1772 C CA . ALA A 1 224 ? 9.434 10.397 5.249 1.00 95.12 224 ALA A CA 1
ATOM 1773 C C . ALA A 1 224 ? 8.502 11.283 6.097 1.00 95.12 224 ALA A C 1
ATOM 1775 O O . ALA A 1 224 ? 7.294 11.309 5.858 1.00 95.12 224 ALA A O 1
ATOM 1776 N N . ALA A 1 225 ? 9.052 12.047 7.048 1.00 94.19 225 ALA A N 1
ATOM 1777 C CA . ALA A 1 225 ? 8.287 13.002 7.844 1.00 94.19 225 ALA A CA 1
ATOM 1778 C C . ALA A 1 225 ? 7.680 14.126 6.986 1.00 94.19 225 ALA A C 1
ATOM 1780 O O . ALA A 1 225 ? 6.513 14.457 7.186 1.00 94.19 225 ALA A O 1
ATOM 1781 N N . THR A 1 226 ? 8.426 14.654 6.011 1.00 94.88 226 THR A N 1
ATOM 1782 C CA . THR A 1 226 ? 7.940 15.679 5.071 1.00 94.88 226 THR A CA 1
ATOM 1783 C C . THR A 1 226 ? 6.770 15.175 4.225 1.00 94.88 226 THR A C 1
ATOM 1785 O O . THR A 1 226 ? 5.748 15.841 4.120 1.00 94.88 226 THR A O 1
ATOM 1788 N N . PHE A 1 227 ? 6.863 13.975 3.648 1.00 94.94 227 PHE A N 1
ATOM 1789 C CA . PHE A 1 227 ? 5.745 13.412 2.876 1.00 94.94 227 PHE A CA 1
ATOM 1790 C C . PHE A 1 227 ? 4.526 13.140 3.766 1.00 94.94 227 PHE A C 1
ATOM 1792 O O . PHE A 1 227 ? 3.389 13.402 3.369 1.00 94.94 227 PHE A O 1
ATOM 1799 N N . LYS A 1 228 ? 4.756 12.670 4.998 1.00 92.19 228 LYS A N 1
ATOM 1800 C CA . LYS A 1 228 ? 3.687 12.419 5.967 1.00 92.19 228 LYS A CA 1
ATOM 1801 C C . LYS A 1 228 ? 2.973 13.704 6.399 1.00 92.19 228 LYS A C 1
ATOM 1803 O O . LYS A 1 228 ? 1.757 13.662 6.569 1.00 92.19 228 LYS A O 1
ATOM 1808 N N . SER A 1 229 ? 3.678 14.830 6.559 1.00 92.56 229 SER A N 1
ATOM 1809 C CA . SER A 1 229 ? 3.042 16.112 6.908 1.00 92.56 229 SER A CA 1
ATOM 1810 C C . SER A 1 229 ? 2.130 16.643 5.805 1.00 92.56 229 SER A C 1
ATOM 1812 O O . SER A 1 229 ? 1.125 17.274 6.111 1.00 92.56 229 SER A O 1
ATOM 1814 N N . GLU A 1 230 ? 2.429 16.319 4.548 1.00 93.38 230 GLU A N 1
ATOM 1815 C CA . GLU A 1 230 ? 1.582 16.638 3.390 1.00 93.38 230 GLU A CA 1
ATOM 1816 C C . GLU A 1 230 ? 0.461 15.603 3.159 1.00 93.38 230 GLU A C 1
ATOM 1818 O O . GLU A 1 230 ? -0.287 15.678 2.187 1.00 93.38 230 GLU A O 1
ATOM 1823 N N . GLY A 1 231 ? 0.322 14.609 4.044 1.00 90.38 231 GLY A N 1
ATOM 1824 C CA . GLY A 1 231 ? -0.726 13.589 3.964 1.00 90.38 231 GLY A CA 1
ATOM 1825 C C . GLY A 1 231 ? -0.453 12.459 2.966 1.00 90.38 231 GLY A C 1
ATOM 1826 O O . GLY A 1 231 ? -1.346 11.649 2.707 1.00 90.38 231 GLY A O 1
ATOM 1827 N N . VAL A 1 232 ? 0.766 12.354 2.431 1.00 94.56 232 VAL A N 1
ATOM 1828 C CA . VAL A 1 232 ? 1.159 11.278 1.512 1.00 94.56 232 VAL A CA 1
ATOM 1829 C C . VAL A 1 232 ? 1.565 10.028 2.296 1.00 94.56 232 VAL A C 1
ATOM 1831 O O . VAL A 1 232 ? 2.278 10.092 3.299 1.00 94.56 232 VAL A O 1
ATOM 1834 N N . LYS A 1 233 ? 1.112 8.858 1.833 1.00 94.31 233 LYS A N 1
ATOM 1835 C CA . LYS A 1 233 ? 1.497 7.558 2.397 1.00 94.31 233 LYS A CA 1
ATOM 1836 C C . LYS A 1 233 ? 2.872 7.138 1.880 1.00 94.31 233 LYS A C 1
ATOM 1838 O O . LYS A 1 233 ? 3.118 7.174 0.675 1.00 94.31 233 LYS A O 1
ATOM 1843 N N . VAL A 1 234 ? 3.745 6.724 2.798 1.00 95.81 234 VAL A N 1
ATOM 1844 C CA . VAL A 1 234 ? 5.166 6.481 2.522 1.00 95.81 234 VAL A CA 1
ATOM 1845 C C . VAL A 1 234 ? 5.543 5.028 2.785 1.00 95.81 234 VAL A C 1
ATOM 1847 O O . VAL A 1 234 ? 5.150 4.447 3.794 1.00 95.81 234 VAL A O 1
ATOM 1850 N N . VAL A 1 235 ? 6.366 4.475 1.900 1.00 96.75 235 VAL A N 1
ATOM 1851 C CA . VAL A 1 235 ? 7.103 3.219 2.075 1.00 96.75 235 VAL A CA 1
ATOM 1852 C C . VAL A 1 235 ? 8.596 3.550 2.133 1.00 96.75 235 VAL A C 1
ATOM 1854 O O . VAL A 1 235 ? 9.051 4.470 1.458 1.00 96.75 235 VAL A O 1
ATOM 1857 N N . LEU A 1 236 ? 9.364 2.839 2.954 1.00 96.44 236 LEU A N 1
ATOM 1858 C CA . LEU A 1 236 ? 10.774 3.152 3.205 1.00 96.44 236 LEU A CA 1
ATOM 1859 C C . LEU A 1 236 ? 11.706 2.213 2.428 1.00 96.44 236 LEU A C 1
ATOM 1861 O O . LEU A 1 236 ? 11.509 1.000 2.459 1.00 96.44 236 LEU A O 1
ATOM 1865 N N . ASP A 1 237 ? 12.730 2.779 1.790 1.00 96.62 237 ASP A N 1
ATOM 1866 C CA . ASP A 1 237 ? 13.845 2.076 1.140 1.00 96.62 237 ASP A CA 1
ATOM 1867 C C . ASP A 1 237 ? 15.185 2.598 1.712 1.00 96.62 237 ASP A C 1
ATOM 1869 O O . ASP A 1 237 ? 15.662 3.659 1.290 1.00 96.62 237 ASP A O 1
ATOM 1873 N N . PRO A 1 238 ? 15.734 1.944 2.752 1.00 93.06 238 PRO A N 1
ATOM 1874 C CA . PRO A 1 238 ? 16.974 2.363 3.407 1.00 93.06 238 PRO A CA 1
ATOM 1875 C C . PRO A 1 238 ? 18.245 2.069 2.599 1.00 93.06 238 PRO A C 1
ATOM 1877 O O . PRO A 1 238 ? 18.215 1.265 1.642 1.00 93.06 238 PRO A O 1
#

Radius of gyration: 21.08 Å; chains: 1; bounding box: 49×46×55 Å